Protein AF-A0A6A3GT02-F1 (afdb_monomer)

pLDDT: mean 81.07, std 15.09, range [42.12, 98.56]

Solvent-accessible surface area (backbone atoms only — not comparable to full-atom values): 16696 Å² total; per-residue (Å²): 140,60,87,65,57,66,55,49,53,52,49,50,51,56,51,49,53,53,50,51,50,38,50,51,53,53,50,51,45,69,76,58,61,71,96,59,90,49,66,70,44,56,51,40,46,73,66,42,88,44,72,70,46,36,43,49,33,69,66,50,82,66,82,76,79,76,60,60,66,58,55,50,50,52,51,51,50,50,50,53,50,52,52,51,52,49,53,52,49,53,52,49,54,50,50,53,51,53,52,49,56,52,51,52,55,48,53,54,51,52,52,52,51,50,54,51,51,53,52,51,50,49,54,52,49,54,51,47,54,53,50,50,53,51,50,54,54,51,50,54,51,50,55,52,49,52,52,50,50,53,53,50,52,52,51,49,52,54,51,50,54,49,50,52,52,48,53,56,47,53,54,50,51,52,54,49,50,54,52,51,51,51,53,50,52,52,52,51,54,50,50,52,51,50,46,71,76,53,66,50,70,59,60,54,47,56,52,47,53,51,52,52,52,51,53,52,54,52,50,52,51,53,49,52,51,50,51,50,50,53,54,41,68,74,61,76,56,54,72,61,39,46,49,53,53,71,71,13,91,49,79,93,63,51,66,63,80,78,71,76,60,56,73,69,59,39,48,54,52,51,51,50,60,71,69,51,66,84,88,54,53,72,67,58,53,41,46,53,49,37,53,48,54,47,51,67,73,78,104

Secondary structure (DSSP, 8-state):
--TTHHHHHHHHHHHHHHHHHHHHHHHHHHHS--SS--HHHHHHHHH--SHHHHHHHHHSPPPPPP-HHHHHHHHHHHHHHHHHHHHHHHHHHHHHHHHHHHHHHHHHHHHHHHHHHHHHHHHHHHHHHHHHHHHHHHHHHHHHHHHHHHHHHHHHHHHHHHHHHHHHHHHHHHHHHHHHHHHHHHHHHHHHHHHHHHTTHHHHHHHHHHHHHHHHHHHHHHHHHHHHHHHHHHHT--HHHHHHHHH-SSGGG--GGGGT--HHHHHHHHHHHHT--TTS-HHHHHHHHHHHHHHHH--

Structure (mmCIF, N/CA/C/O backbone):
data_AF-A0A6A3GT02-F1
#
_entry.id   AF-A0A6A3GT02-F1
#
loop_
_atom_site.group_PDB
_atom_site.id
_atom_site.type_symbol
_atom_site.label_atom_id
_atom_site.label_alt_id
_atom_site.label_comp_id
_atom_site.label_asym_id
_atom_site.label_entity_id
_atom_site.label_seq_id
_atom_site.pdbx_PDB_ins_code
_atom_site.Cartn_x
_atom_site.Cartn_y
_atom_site.Cartn_z
_atom_site.occupancy
_atom_site.B_iso_or_equiv
_atom_site.auth_seq_id
_atom_site.auth_comp_id
_atom_site.auth_asym_id
_atom_site.auth_atom_id
_atom_site.pdbx_PDB_model_num
ATOM 1 N N . MET A 1 1 ? -68.773 -9.584 160.798 1.00 42.12 1 MET A N 1
ATOM 2 C CA . MET A 1 1 ? -69.881 -9.532 159.829 1.00 42.12 1 MET A CA 1
ATOM 3 C C . MET A 1 1 ? -69.845 -8.197 159.116 1.00 42.12 1 MET A C 1
ATOM 5 O O . MET A 1 1 ? -70.249 -7.203 159.696 1.00 42.12 1 MET A O 1
ATOM 9 N N . ASP A 1 2 ? -69.394 -8.096 157.878 1.00 45.34 2 ASP A N 1
ATOM 10 C CA . ASP A 1 2 ? -68.081 -8.471 157.343 1.00 45.34 2 ASP A CA 1
ATOM 11 C C . ASP A 1 2 ? -67.789 -7.456 156.230 1.00 45.34 2 ASP A C 1
ATOM 13 O O . ASP A 1 2 ? -68.459 -7.444 155.205 1.00 45.34 2 ASP A O 1
ATOM 17 N N . ALA A 1 3 ? -66.791 -6.586 156.423 1.00 50.12 3 ALA A N 1
ATOM 18 C CA . ALA A 1 3 ? -66.370 -5.573 155.441 1.00 50.12 3 ALA A CA 1
ATOM 19 C C . ALA A 1 3 ? -65.748 -6.178 154.154 1.00 50.12 3 ALA A C 1
ATOM 21 O O . ALA A 1 3 ? -65.310 -5.457 153.256 1.00 50.12 3 ALA A O 1
ATOM 22 N N . ALA A 1 4 ? -65.708 -7.510 154.060 1.00 51.44 4 ALA A N 1
ATOM 23 C CA . ALA A 1 4 ? -65.289 -8.266 152.886 1.00 51.44 4 ALA A CA 1
ATOM 24 C C . ALA A 1 4 ? -66.422 -8.449 151.850 1.00 51.44 4 ALA A C 1
ATOM 26 O O . ALA A 1 4 ? -66.125 -8.589 150.663 1.00 51.44 4 ALA A O 1
ATOM 27 N N . ASP A 1 5 ? -67.698 -8.373 152.251 1.00 52.00 5 ASP A N 1
ATOM 28 C CA . ASP A 1 5 ? -68.832 -8.560 151.324 1.00 52.00 5 ASP A CA 1
ATOM 29 C C . ASP A 1 5 ? -69.091 -7.318 150.447 1.00 52.00 5 ASP A C 1
ATOM 31 O O . ASP A 1 5 ? -69.338 -7.421 149.248 1.00 52.00 5 ASP A O 1
ATOM 35 N N . GLU A 1 6 ? -68.913 -6.108 150.984 1.00 53.69 6 GLU A N 1
ATOM 36 C CA . GLU A 1 6 ? -69.169 -4.862 150.235 1.00 53.69 6 GLU A CA 1
ATOM 37 C C . GLU A 1 6 ? -68.095 -4.565 149.162 1.00 53.69 6 GLU A C 1
ATOM 39 O O . GLU A 1 6 ? -68.345 -3.913 148.142 1.00 53.69 6 GLU A O 1
ATOM 44 N N . SER A 1 7 ? -66.869 -5.058 149.374 1.00 55.12 7 SER A N 1
ATOM 45 C CA . SER A 1 7 ? -65.759 -4.928 148.420 1.00 55.12 7 SER A CA 1
ATOM 46 C C . SER A 1 7 ? -65.826 -5.976 147.307 1.00 55.12 7 SER A C 1
ATOM 48 O O . SER A 1 7 ? -65.492 -5.668 146.158 1.00 55.12 7 SER A O 1
ATOM 50 N N . THR A 1 8 ? -66.325 -7.176 147.609 1.00 58.09 8 THR A N 1
ATOM 51 C CA . THR A 1 8 ? -66.573 -8.222 146.612 1.00 58.09 8 THR A CA 1
ATOM 52 C C . THR A 1 8 ? -67.778 -7.893 145.730 1.00 58.09 8 THR A C 1
ATOM 54 O O . THR A 1 8 ? -67.668 -8.053 144.516 1.00 58.09 8 THR A O 1
ATOM 57 N N . GLU A 1 9 ? -68.860 -7.305 146.255 1.00 58.88 9 GLU A N 1
ATOM 58 C CA . GLU A 1 9 ? -69.988 -6.838 145.426 1.00 58.88 9 GLU A CA 1
ATOM 59 C C . GLU A 1 9 ? -69.594 -5.723 144.440 1.00 58.88 9 GLU A C 1
ATOM 61 O O . GLU A 1 9 ? -69.972 -5.767 143.265 1.00 58.88 9 GLU A O 1
ATOM 66 N N . ARG A 1 10 ? -68.770 -4.750 144.860 1.00 58.88 10 ARG A N 1
ATOM 67 C CA . ARG A 1 10 ? -68.257 -3.700 143.954 1.00 58.88 10 ARG A CA 1
ATOM 68 C C . ARG A 1 10 ? -67.315 -4.249 142.887 1.00 58.88 10 ARG A C 1
ATOM 70 O O . ARG A 1 10 ? -67.397 -3.827 141.733 1.00 58.88 10 ARG A O 1
ATOM 77 N N . LEU A 1 11 ? -66.442 -5.192 143.247 1.00 60.69 11 LEU A N 1
ATOM 78 C CA . LEU A 1 11 ? -65.602 -5.897 142.278 1.00 60.69 11 LEU A CA 1
ATOM 79 C C . LEU A 1 11 ? -66.472 -6.676 141.283 1.00 60.69 11 LEU A C 1
ATOM 81 O O . LEU A 1 11 ? -66.284 -6.519 140.079 1.00 60.69 11 LEU A O 1
ATOM 85 N N . CYS A 1 12 ? -67.483 -7.411 141.745 1.00 61.94 12 CYS A N 1
ATOM 86 C CA . CYS A 1 12 ? -68.425 -8.132 140.887 1.00 61.94 12 CYS A CA 1
ATOM 87 C C . CYS A 1 12 ? -69.208 -7.203 139.944 1.00 61.94 12 CYS A C 1
ATOM 89 O O . CYS A 1 12 ? -69.390 -7.546 138.778 1.00 61.94 12 CYS A O 1
ATOM 91 N N . ALA A 1 13 ? -69.608 -6.007 140.383 1.00 64.19 13 ALA A N 1
ATOM 92 C CA . ALA A 1 13 ? -70.303 -5.037 139.533 1.00 64.19 13 ALA A CA 1
ATOM 93 C C . ALA A 1 13 ? -69.390 -4.414 138.453 1.00 64.19 13 ALA A C 1
ATOM 95 O O . ALA A 1 13 ? -69.789 -4.268 137.291 1.00 64.19 13 ALA A O 1
ATOM 96 N N . VAL A 1 14 ? -68.141 -4.075 138.797 1.00 66.94 14 VAL A N 1
ATOM 97 C CA . VAL A 1 14 ? -67.161 -3.515 137.844 1.00 66.94 14 VAL A CA 1
ATOM 98 C C . VAL A 1 14 ? -66.674 -4.578 136.858 1.00 66.94 14 VAL A C 1
ATOM 100 O O . VAL A 1 14 ? -66.559 -4.308 135.662 1.00 66.94 14 VAL A O 1
ATOM 103 N N . PHE A 1 15 ? -66.423 -5.803 137.323 1.00 64.50 15 PHE A N 1
ATOM 104 C CA . PHE A 1 15 ? -66.090 -6.918 136.439 1.00 64.50 15 PHE A CA 1
ATOM 105 C C . PHE A 1 15 ? -67.287 -7.320 135.573 1.00 64.50 15 PHE A C 1
ATOM 107 O O . PHE A 1 15 ? -67.115 -7.504 134.372 1.00 64.50 15 PHE A O 1
ATOM 114 N N . GLY A 1 16 ? -68.499 -7.364 136.131 1.00 68.31 16 GLY A N 1
ATOM 115 C CA . GLY A 1 16 ? -69.727 -7.681 135.402 1.00 68.31 16 GLY A CA 1
ATOM 116 C C . GLY A 1 16 ? -70.025 -6.689 134.277 1.00 68.31 16 GLY A C 1
ATOM 117 O O . GLY A 1 16 ? -70.265 -7.100 133.142 1.00 68.31 16 GLY A O 1
ATOM 118 N N . SER A 1 17 ? -69.930 -5.384 134.542 1.00 72.50 17 SER A N 1
ATOM 119 C CA . SER A 1 17 ? -70.123 -4.340 133.520 1.00 72.50 17 SER A CA 1
ATOM 120 C C . SER A 1 17 ? -69.077 -4.410 132.401 1.00 72.50 17 SER A C 1
ATOM 122 O O . SER A 1 17 ? -69.446 -4.412 131.226 1.00 72.50 17 SER A O 1
ATOM 124 N N . ARG A 1 18 ? -67.790 -4.575 132.738 1.00 70.12 18 ARG A N 1
ATOM 125 C CA . ARG A 1 18 ? -66.701 -4.713 131.750 1.00 70.12 18 ARG A CA 1
ATOM 126 C C . ARG A 1 18 ? -66.819 -5.976 130.901 1.00 70.12 18 ARG A C 1
ATOM 128 O O . ARG A 1 18 ? -66.549 -5.943 129.704 1.00 70.12 18 ARG A O 1
ATOM 135 N N . LEU A 1 19 ? -67.232 -7.084 131.506 1.00 73.44 19 LEU A N 1
ATOM 136 C CA . LEU A 1 19 ? -67.408 -8.359 130.815 1.00 73.44 19 LEU A CA 1
ATOM 137 C C . LEU A 1 19 ? -68.631 -8.308 129.887 1.00 73.44 19 LEU A C 1
ATOM 139 O O . LEU A 1 19 ? -68.572 -8.788 128.759 1.00 73.44 19 LEU A O 1
ATOM 143 N N . THR A 1 20 ? -69.691 -7.610 130.300 1.00 74.88 20 THR A N 1
ATOM 144 C CA . THR A 1 20 ? -70.859 -7.336 129.450 1.00 74.88 20 THR A CA 1
ATOM 145 C C . THR A 1 20 ? -70.499 -6.440 128.259 1.00 74.88 20 THR A C 1
ATOM 147 O O . THR A 1 20 ? -70.978 -6.664 127.151 1.00 74.88 20 THR A O 1
ATOM 150 N N . GLU A 1 21 ? -69.630 -5.444 128.449 1.00 75.00 21 GLU A N 1
ATOM 151 C CA . GLU A 1 21 ? -69.119 -4.574 127.378 1.00 75.00 21 GLU A CA 1
ATOM 152 C C . GLU A 1 21 ? -68.255 -5.341 126.365 1.00 75.00 21 GLU A C 1
ATOM 154 O O . GLU A 1 21 ? -68.429 -5.178 125.157 1.00 75.00 21 GLU A O 1
ATOM 159 N N . ALA A 1 22 ? -67.381 -6.230 126.847 1.00 71.06 22 ALA A N 1
ATOM 160 C CA . ALA A 1 22 ? -66.560 -7.093 126.001 1.00 71.06 22 ALA A CA 1
ATOM 161 C C . ALA A 1 22 ? -67.409 -8.075 125.184 1.00 71.06 22 ALA A C 1
ATOM 163 O O . ALA A 1 22 ? -67.200 -8.205 123.978 1.00 71.06 22 ALA A O 1
ATOM 164 N N . ILE A 1 23 ? -68.412 -8.705 125.808 1.00 76.19 23 ILE A N 1
ATOM 165 C CA . ILE A 1 23 ? -69.367 -9.578 125.112 1.00 76.19 23 ILE A CA 1
ATOM 166 C C . ILE A 1 23 ? -70.148 -8.783 124.064 1.00 76.19 23 ILE A C 1
ATOM 168 O O . ILE A 1 23 ? -70.279 -9.239 122.934 1.00 76.19 23 ILE A O 1
ATOM 172 N N . ARG A 1 24 ? -70.617 -7.573 124.391 1.00 78.12 24 ARG A N 1
ATOM 173 C CA . ARG A 1 24 ? -71.329 -6.708 123.440 1.00 78.12 24 ARG A CA 1
ATOM 174 C C . ARG A 1 24 ? -70.457 -6.352 122.233 1.00 78.12 24 ARG A C 1
ATOM 176 O O . ARG A 1 24 ? -70.934 -6.430 121.107 1.00 78.12 24 ARG A O 1
ATOM 183 N N . CYS A 1 25 ? -69.184 -6.013 122.454 1.00 72.44 25 CYS A N 1
ATOM 184 C CA . CYS A 1 25 ? -68.239 -5.706 121.377 1.00 72.44 25 CYS A CA 1
ATOM 185 C C . CYS A 1 25 ? -67.947 -6.934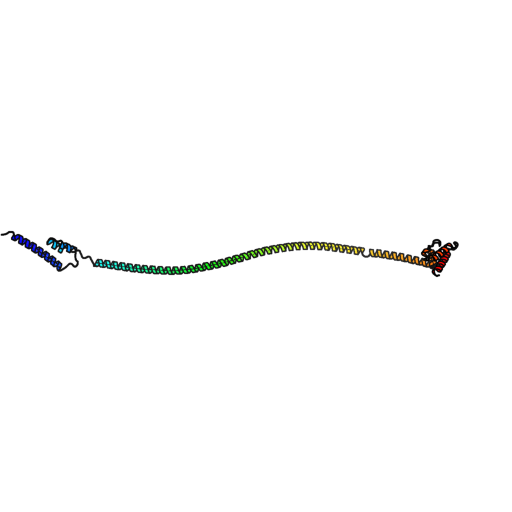 120.499 1.00 72.44 25 CYS A C 1
ATOM 187 O O . CYS A 1 25 ? -67.961 -6.823 119.276 1.00 72.44 25 CYS A O 1
ATOM 189 N N . LEU A 1 26 ? -67.738 -8.107 121.105 1.00 71.31 26 LEU A N 1
ATOM 190 C CA . LEU A 1 26 ? -67.546 -9.373 120.385 1.00 71.31 26 LEU A CA 1
ATOM 191 C C . LEU A 1 26 ? -68.775 -9.749 119.551 1.00 71.31 26 LEU A C 1
ATOM 193 O O . LEU A 1 26 ? -68.644 -10.112 118.385 1.00 71.31 26 LEU A O 1
ATOM 197 N N . VAL A 1 27 ? -69.972 -9.614 120.124 1.00 75.50 27 VAL A N 1
ATOM 198 C CA . VAL A 1 27 ? -71.237 -9.870 119.426 1.00 75.50 27 VAL A CA 1
ATOM 199 C C . VAL A 1 27 ? -71.428 -8.888 118.270 1.00 75.50 27 VAL A C 1
ATOM 201 O O . VAL A 1 27 ? -71.812 -9.315 117.188 1.00 75.50 27 VAL A O 1
ATOM 204 N N . GLN A 1 28 ? -71.091 -7.606 118.439 1.00 71.31 28 GLN A N 1
ATOM 205 C CA . GLN A 1 28 ? -71.191 -6.619 117.359 1.00 71.31 28 GLN A CA 1
ATOM 206 C C . GLN A 1 28 ? -70.266 -6.952 116.175 1.00 71.31 28 GLN A C 1
ATOM 208 O O . GLN A 1 28 ? -70.679 -6.814 115.028 1.00 71.31 28 GLN A O 1
ATOM 213 N N . VAL A 1 29 ? -69.050 -7.445 116.438 1.00 69.69 29 VAL A N 1
ATOM 214 C CA . VAL A 1 29 ? -68.125 -7.913 115.387 1.00 69.69 29 VAL A CA 1
ATOM 215 C C . VAL A 1 29 ? -68.606 -9.203 114.720 1.00 69.69 29 VAL A C 1
ATOM 217 O O . VAL A 1 29 ? -68.340 -9.412 113.542 1.00 69.69 29 VAL A O 1
ATOM 220 N N . MET A 1 30 ? -69.329 -10.063 115.440 1.00 70.62 30 MET A N 1
ATOM 221 C CA . MET A 1 30 ? -69.926 -11.265 114.849 1.00 70.62 30 MET A CA 1
ATOM 222 C C . MET A 1 30 ? -71.178 -10.970 114.010 1.00 70.62 30 MET A C 1
ATOM 224 O O . MET A 1 30 ? -71.439 -11.695 113.054 1.00 70.62 30 MET A O 1
ATOM 228 N N . ILE A 1 31 ? -71.957 -9.943 114.370 1.00 67.69 31 ILE A N 1
ATOM 229 C CA . ILE A 1 31 ? -73.160 -9.525 113.632 1.00 67.69 31 ILE A CA 1
ATOM 230 C C . ILE A 1 31 ? -72.775 -8.788 112.340 1.00 67.69 31 ILE A C 1
ATOM 232 O O . ILE A 1 31 ? -73.362 -9.074 111.300 1.00 67.69 31 ILE A O 1
ATOM 236 N N . ASP A 1 32 ? -71.760 -7.917 112.390 1.00 65.44 32 ASP A N 1
ATOM 237 C CA . ASP A 1 32 ? -71.182 -7.240 111.221 1.00 65.44 32 ASP A CA 1
ATOM 238 C C . ASP A 1 32 ? -69.690 -7.594 111.072 1.00 65.44 32 ASP A C 1
ATOM 240 O O . ASP A 1 32 ? -68.811 -6.813 111.465 1.00 65.44 32 ASP A O 1
ATOM 244 N N . PRO A 1 33 ? -69.367 -8.776 110.513 1.00 63.09 33 PRO A N 1
ATOM 245 C CA . PRO A 1 33 ? -67.982 -9.153 110.284 1.00 63.09 33 PRO A CA 1
ATOM 246 C C . PRO A 1 33 ? -67.325 -8.179 109.290 1.00 63.09 33 PRO A C 1
ATOM 248 O O . PRO A 1 33 ? -67.907 -7.877 108.240 1.00 63.09 33 PRO A O 1
ATOM 251 N N . PRO A 1 34 ? -66.109 -7.673 109.577 1.00 58.56 34 PRO A N 1
ATOM 252 C CA . PRO A 1 34 ? -65.393 -6.827 108.632 1.00 58.56 34 PRO A CA 1
ATOM 253 C C . PRO A 1 34 ? -65.183 -7.587 107.314 1.00 58.56 34 PRO A C 1
ATOM 255 O O . PRO A 1 34 ? -64.782 -8.749 107.303 1.00 58.56 34 PRO A O 1
ATOM 258 N N . ARG A 1 35 ? -65.468 -6.926 106.183 1.00 59.28 35 ARG A N 1
ATOM 259 C CA . ARG A 1 35 ? -65.472 -7.544 104.840 1.00 59.28 35 ARG A CA 1
ATOM 260 C C . ARG A 1 35 ? -64.100 -8.051 104.375 1.00 59.28 35 ARG A C 1
ATOM 262 O O . ARG A 1 35 ? -64.042 -8.820 103.420 1.00 59.28 35 ARG A O 1
ATOM 269 N N . CYS A 1 36 ? -63.025 -7.653 105.053 1.00 58.44 36 CYS A N 1
ATOM 270 C CA . CYS A 1 36 ? -61.664 -8.123 104.822 1.00 58.44 36 CYS A CA 1
ATOM 271 C C . CYS A 1 36 ? -61.059 -8.615 106.143 1.00 58.44 36 CYS A C 1
ATOM 273 O O . CYS A 1 36 ? -61.211 -7.959 107.174 1.00 58.44 36 CYS A O 1
ATOM 275 N N . GLN A 1 37 ? -60.358 -9.753 106.099 1.00 59.41 37 GLN A N 1
ATOM 276 C CA . GLN A 1 37 ? -59.551 -10.249 107.216 1.00 59.41 37 GLN A CA 1
ATOM 277 C C . GLN A 1 37 ? -58.408 -9.270 107.492 1.00 59.41 37 GLN A C 1
ATOM 279 O O . GLN A 1 37 ? -57.392 -9.268 106.795 1.00 59.41 37 GLN A O 1
ATOM 284 N N . ASP A 1 38 ? -58.578 -8.435 108.511 1.00 65.06 38 ASP A N 1
ATOM 285 C CA . ASP A 1 38 ? -57.504 -7.599 109.024 1.00 65.06 38 ASP A CA 1
ATOM 286 C C . ASP A 1 38 ? -56.616 -8.449 109.943 1.00 65.06 38 ASP A C 1
ATOM 288 O O . ASP A 1 38 ? -56.840 -8.564 111.151 1.00 65.06 38 ASP A O 1
ATOM 292 N N . GLN A 1 39 ? -55.580 -9.048 109.349 1.00 67.06 39 GLN A N 1
ATOM 293 C CA . GLN A 1 39 ? -54.602 -9.875 110.061 1.00 67.06 39 GLN A CA 1
ATOM 294 C C . GLN A 1 39 ? -53.927 -9.126 111.224 1.00 67.06 39 GLN A C 1
ATOM 296 O O . GLN A 1 39 ? -53.457 -9.760 112.170 1.00 67.06 39 GLN A O 1
ATOM 301 N N . ALA A 1 40 ? -53.864 -7.790 111.180 1.00 67.25 40 ALA A N 1
ATOM 302 C CA . ALA A 1 40 ? -53.304 -6.982 112.256 1.00 67.25 40 ALA A CA 1
ATOM 303 C C . ALA A 1 40 ? -54.292 -6.810 113.419 1.00 67.25 40 ALA A C 1
ATOM 305 O O . ALA A 1 40 ? -53.866 -6.717 114.572 1.00 67.25 40 ALA A O 1
ATOM 306 N N . ARG A 1 41 ? -55.603 -6.777 113.154 1.00 68.62 41 ARG A N 1
ATOM 307 C CA . ARG A 1 41 ? -56.649 -6.797 114.191 1.00 68.62 41 ARG A CA 1
ATOM 308 C C . ARG A 1 41 ? -56.770 -8.178 114.839 1.00 68.62 41 ARG A C 1
ATOM 310 O O . ARG A 1 41 ? -56.798 -8.260 116.065 1.00 68.62 41 ARG A O 1
ATOM 317 N N . ASP A 1 42 ? -56.721 -9.249 114.047 1.00 71.62 42 ASP A N 1
ATOM 318 C CA . ASP A 1 42 ? -56.776 -10.631 114.548 1.00 71.62 42 ASP A CA 1
ATOM 319 C C . ASP A 1 42 ? -55.586 -10.962 115.467 1.00 71.62 42 ASP A C 1
ATOM 321 O O . ASP A 1 42 ? -55.762 -11.568 116.526 1.00 71.62 42 ASP A O 1
ATOM 325 N N . ARG A 1 43 ? -54.374 -10.489 115.129 1.00 73.56 43 ARG A N 1
ATOM 326 C CA . ARG A 1 43 ? -53.194 -10.601 116.010 1.00 73.56 43 ARG A CA 1
ATOM 327 C C . ARG A 1 43 ? -53.362 -9.831 117.323 1.00 73.56 43 ARG A C 1
ATOM 329 O O . ARG A 1 43 ? -53.071 -10.376 118.382 1.00 73.56 43 ARG A O 1
ATOM 336 N N . ARG A 1 44 ? -53.888 -8.600 117.280 1.00 72.69 44 ARG A N 1
ATOM 337 C CA . ARG A 1 44 ? -54.121 -7.769 118.480 1.00 72.69 44 ARG A CA 1
ATOM 338 C C . ARG A 1 44 ? -55.155 -8.380 119.434 1.00 72.69 44 ARG A C 1
ATOM 340 O O . ARG A 1 44 ? -54.994 -8.271 120.645 1.00 72.69 44 ARG A O 1
ATOM 347 N N . ILE A 1 45 ? -56.187 -9.044 118.907 1.00 73.06 45 ILE A N 1
ATOM 348 C CA . ILE A 1 45 ? -57.181 -9.777 119.711 1.00 73.06 45 ILE A CA 1
ATOM 349 C C . ILE A 1 45 ? -56.550 -11.017 120.361 1.00 73.06 45 ILE A C 1
ATOM 351 O O . ILE A 1 45 ? -56.798 -11.278 121.537 1.00 73.06 45 ILE A O 1
ATOM 355 N N . ALA A 1 46 ? -55.713 -11.757 119.625 1.00 73.62 46 ALA A N 1
ATOM 356 C CA . ALA A 1 46 ? -55.029 -12.944 120.144 1.00 73.62 46 ALA A CA 1
ATOM 357 C C . ALA A 1 46 ? -54.007 -12.626 121.255 1.00 73.62 46 ALA A C 1
ATOM 359 O O . ALA A 1 46 ? -53.737 -13.473 122.105 1.00 73.62 46 ALA A O 1
ATOM 360 N N . GLU A 1 47 ? -53.440 -11.419 121.259 1.00 78.44 47 GLU A N 1
ATOM 361 C CA . GLU A 1 47 ? -52.395 -10.997 122.202 1.00 78.44 47 GLU A CA 1
ATOM 362 C C . GLU A 1 47 ? -52.923 -10.276 123.459 1.00 78.44 47 GLU A C 1
ATOM 364 O O . GLU A 1 47 ? -52.150 -10.052 124.394 1.00 78.44 47 GLU A O 1
ATOM 369 N N . ALA A 1 48 ? -54.218 -9.938 123.523 1.00 76.81 48 ALA A N 1
ATOM 370 C CA . ALA A 1 48 ? -54.816 -9.208 124.644 1.00 76.81 48 ALA A CA 1
ATOM 371 C C . ALA A 1 48 ? -54.815 -10.034 125.946 1.00 76.81 48 ALA A C 1
ATOM 373 O O . ALA A 1 48 ? -55.338 -11.149 125.995 1.00 76.81 48 ALA A O 1
ATOM 374 N N . ARG A 1 49 ? -54.263 -9.476 127.034 1.00 75.00 49 ARG A N 1
ATOM 375 C CA . ARG A 1 49 ? -54.126 -10.165 128.336 1.00 75.00 49 ARG A CA 1
ATOM 376 C C . ARG A 1 49 ? -55.080 -9.642 129.404 1.00 75.00 49 ARG A C 1
ATOM 378 O O . ARG A 1 49 ? -55.154 -10.212 130.493 1.00 75.00 49 ARG A O 1
ATOM 385 N N . SER A 1 50 ? -55.829 -8.584 129.104 1.00 71.75 50 SER A N 1
ATOM 386 C CA . SER A 1 50 ? -56.841 -8.016 129.992 1.00 71.75 50 SER A CA 1
ATOM 387 C C . SER A 1 50 ? -58.133 -7.662 129.241 1.00 71.75 50 SER A C 1
ATOM 389 O O . SER A 1 50 ? -58.126 -7.375 128.047 1.00 71.75 50 SER A O 1
ATOM 391 N N . ILE A 1 51 ? -59.272 -7.673 129.945 1.00 71.31 51 ILE A N 1
ATOM 392 C CA . ILE A 1 51 ? -60.584 -7.291 129.384 1.00 71.31 51 ILE A CA 1
ATOM 393 C C . ILE A 1 51 ? -60.560 -5.899 128.709 1.00 71.31 51 ILE A C 1
ATOM 395 O O . ILE A 1 51 ? -61.092 -5.783 127.607 1.00 71.31 51 ILE A O 1
ATOM 399 N N . PRO A 1 52 ? -59.947 -4.843 129.288 1.00 72.06 52 PRO A N 1
ATOM 400 C CA . PRO A 1 52 ? -59.865 -3.550 128.605 1.00 72.06 52 PRO A CA 1
ATOM 401 C C . PRO A 1 52 ? -58.970 -3.567 127.353 1.00 72.06 52 PRO A C 1
ATOM 403 O O . PRO A 1 52 ? -59.300 -2.891 126.383 1.00 72.06 52 PRO A O 1
ATOM 406 N N . GLU A 1 53 ? -57.893 -4.361 127.324 1.00 73.88 53 GLU A N 1
ATOM 407 C CA . GLU A 1 53 ? -57.076 -4.552 126.112 1.00 73.88 53 GLU A CA 1
ATOM 408 C C . GLU A 1 53 ? -57.850 -5.272 125.010 1.00 73.88 53 GLU A C 1
ATOM 410 O O . GLU A 1 53 ? -57.758 -4.885 123.848 1.00 73.88 53 GLU A O 1
ATOM 415 N N . LEU A 1 54 ? -58.655 -6.275 125.372 1.00 74.44 54 LEU A N 1
ATOM 416 C CA . LEU A 1 54 ? -59.509 -6.991 124.429 1.00 74.44 54 LEU A CA 1
ATOM 417 C C . LEU A 1 54 ? -60.534 -6.039 123.799 1.00 74.44 54 LEU A C 1
ATOM 419 O O . LEU A 1 54 ? -60.706 -6.029 122.584 1.00 74.44 54 LEU A O 1
ATOM 423 N N . VAL A 1 55 ? -61.174 -5.191 124.610 1.00 72.06 55 VAL A N 1
ATOM 424 C CA . VAL A 1 55 ? -62.123 -4.178 124.121 1.00 72.06 55 VAL A CA 1
ATOM 425 C C . VAL A 1 55 ? -61.425 -3.163 123.207 1.00 72.06 55 VAL A C 1
ATOM 427 O O . VAL A 1 55 ? -61.951 -2.855 122.141 1.00 72.06 55 VAL A O 1
ATOM 430 N N . ALA A 1 56 ? -60.223 -2.696 123.555 1.00 72.56 56 ALA A N 1
ATOM 431 C CA . ALA A 1 56 ? -59.458 -1.763 122.724 1.00 72.56 56 ALA A CA 1
ATOM 432 C C . ALA A 1 56 ? -58.982 -2.390 121.399 1.00 72.56 56 ALA A C 1
ATOM 434 O O . ALA A 1 56 ? -59.067 -1.753 120.351 1.00 72.56 56 ALA A O 1
ATOM 435 N N . ALA A 1 57 ? -58.530 -3.647 121.419 1.00 71.56 57 ALA A N 1
ATOM 436 C CA . ALA A 1 57 ? -58.129 -4.390 120.224 1.00 71.56 57 ALA A CA 1
ATOM 437 C C . ALA A 1 57 ? -59.313 -4.633 119.277 1.00 71.56 57 ALA A C 1
ATOM 439 O O . ALA A 1 57 ? -59.171 -4.554 118.057 1.00 71.56 57 ALA A O 1
ATOM 440 N N . VAL A 1 58 ? -60.498 -4.872 119.843 1.00 69.75 58 VAL A N 1
ATOM 441 C CA . VAL A 1 58 ? -61.742 -5.020 119.087 1.00 69.75 58 VAL A CA 1
ATOM 442 C C . VAL A 1 58 ? -62.237 -3.675 118.542 1.00 69.75 58 VAL A C 1
ATOM 444 O O . VAL A 1 58 ? -62.814 -3.661 117.461 1.00 69.75 58 VAL A O 1
ATOM 447 N N . GLN A 1 59 ? -62.007 -2.551 119.221 1.00 65.06 59 GLN A N 1
ATOM 448 C CA . GLN A 1 59 ? -62.464 -1.222 118.782 1.00 65.06 59 GLN A CA 1
ATOM 449 C C . GLN A 1 59 ? -61.470 -0.464 117.891 1.00 65.06 59 GLN A C 1
ATOM 451 O O . GLN A 1 59 ? -61.828 0.573 117.332 1.00 65.06 59 GLN A O 1
ATOM 456 N N . ALA A 1 60 ? -60.237 -0.952 117.741 1.00 63.41 60 ALA A N 1
ATOM 457 C CA . ALA A 1 60 ? -59.258 -0.318 116.872 1.00 63.41 60 ALA A CA 1
ATOM 458 C C . ALA A 1 60 ? -59.750 -0.318 115.407 1.00 63.41 60 ALA A C 1
ATOM 460 O O . ALA A 1 60 ? -60.151 -1.378 114.911 1.00 63.41 60 ALA A O 1
ATOM 461 N N . PRO A 1 61 ? -59.705 0.832 114.701 1.00 58.44 61 PRO A N 1
ATOM 462 C CA . PRO A 1 61 ? -59.986 0.869 113.272 1.00 58.44 61 PRO A CA 1
ATOM 463 C C . PRO A 1 61 ? -59.020 -0.074 112.549 1.00 58.44 61 PRO A C 1
ATOM 465 O O . PRO A 1 61 ? -57.821 -0.090 112.854 1.00 58.44 61 PRO A O 1
ATOM 468 N N . GLY A 1 62 ? -59.553 -0.888 111.639 1.00 59.53 62 GLY A N 1
ATOM 469 C CA . GLY A 1 62 ? -58.715 -1.687 110.753 1.00 59.53 62 GLY A CA 1
ATOM 470 C C . GLY A 1 62 ? -58.006 -0.808 109.729 1.00 59.53 62 GLY A C 1
ATOM 471 O O . GLY A 1 62 ? -58.430 0.326 109.504 1.00 59.53 62 GLY A O 1
ATOM 472 N N . GLU A 1 63 ? -56.919 -1.303 109.135 1.00 57.97 63 GLU A N 1
ATOM 473 C CA . GLU A 1 63 ? -56.283 -0.605 108.007 1.00 57.97 63 GLU A CA 1
ATOM 474 C C . GLU A 1 63 ? -57.325 -0.347 106.905 1.00 57.97 63 GLU A C 1
ATOM 476 O O . GLU A 1 63 ? -58.110 -1.240 106.568 1.00 57.97 63 GLU A O 1
ATOM 481 N N . ASP A 1 64 ? -57.356 0.883 106.376 1.00 55.81 64 ASP A N 1
ATOM 482 C CA . ASP A 1 64 ? -58.297 1.276 105.324 1.00 55.81 64 ASP A CA 1
ATOM 483 C C . ASP A 1 64 ? -58.204 0.306 104.133 1.00 55.81 64 ASP A C 1
ATOM 485 O O . ASP A 1 64 ? -57.100 -0.106 103.746 1.00 55.81 64 ASP A O 1
ATOM 489 N N . PRO A 1 65 ? -59.341 -0.079 103.524 1.00 56.75 65 PRO A N 1
ATOM 490 C CA . PRO A 1 65 ? -59.325 -0.951 102.364 1.00 56.75 65 PRO A CA 1
ATOM 491 C C . PRO A 1 65 ? -58.534 -0.257 101.255 1.00 56.75 65 PRO A C 1
ATOM 493 O O . PRO A 1 65 ? -58.902 0.831 100.818 1.00 56.75 65 PRO A O 1
ATOM 496 N N . ARG A 1 66 ? -57.441 -0.887 100.800 1.00 62.53 66 ARG A N 1
ATOM 497 C CA . ARG A 1 66 ? -56.715 -0.444 99.599 1.00 62.53 66 ARG A CA 1
ATOM 498 C C . ARG A 1 66 ? -57.733 -0.171 98.497 1.00 62.53 66 ARG A C 1
ATOM 500 O O . ARG A 1 66 ? -58.616 -1.003 98.274 1.00 62.53 66 ARG A O 1
ATOM 507 N N . ASP A 1 67 ? -57.622 0.982 97.843 1.00 70.81 67 ASP A N 1
ATOM 508 C CA . ASP A 1 67 ? -58.583 1.404 96.830 1.00 70.81 67 ASP A CA 1
ATOM 509 C C . ASP A 1 67 ? -58.427 0.545 95.566 1.00 70.81 67 ASP A C 1
ATOM 511 O O . ASP A 1 67 ? -57.696 0.856 94.625 1.00 70.81 67 ASP A O 1
ATOM 515 N N . LEU A 1 68 ? -59.105 -0.601 95.574 1.00 74.75 68 LEU A N 1
ATOM 516 C CA . LEU A 1 68 ? -59.113 -1.570 94.483 1.00 74.75 68 LEU A CA 1
ATOM 517 C C . LEU A 1 68 ? -59.573 -0.938 93.163 1.00 74.75 68 LEU A C 1
ATOM 519 O O . LEU A 1 68 ? -59.205 -1.436 92.099 1.00 74.75 68 LEU A O 1
ATOM 523 N N . ALA A 1 69 ? -60.362 0.142 93.207 1.00 77.69 69 ALA A N 1
ATOM 524 C CA . ALA A 1 69 ? -60.788 0.855 92.010 1.00 77.69 69 ALA A CA 1
ATOM 525 C C . ALA A 1 69 ? -59.624 1.627 91.372 1.00 77.69 69 ALA A C 1
ATOM 527 O O . ALA A 1 69 ? -59.494 1.626 90.145 1.00 77.69 69 ALA A O 1
ATOM 528 N N . GLU A 1 70 ? -58.745 2.222 92.183 1.00 82.62 70 GLU A N 1
ATOM 529 C CA . GLU A 1 70 ? -57.549 2.911 91.700 1.00 82.62 70 GLU A CA 1
ATOM 530 C C . GLU A 1 70 ? -56.536 1.920 91.102 1.00 82.62 70 GLU A C 1
ATOM 532 O O . GLU A 1 70 ? -56.054 2.129 89.987 1.00 82.62 70 GLU A O 1
ATOM 537 N N . GLU A 1 71 ? -56.274 0.789 91.767 1.00 83.44 71 GLU A N 1
ATOM 538 C CA . GLU A 1 71 ? -55.383 -0.257 91.237 1.00 83.44 71 GLU A CA 1
ATOM 539 C C . GLU A 1 71 ? -55.933 -0.895 89.950 1.00 83.44 71 GLU A C 1
ATOM 541 O O . GLU A 1 71 ? -55.184 -1.092 88.987 1.00 83.44 71 GLU A O 1
ATOM 546 N N . LEU A 1 72 ? -57.243 -1.173 89.886 1.00 86.25 72 LEU A N 1
ATOM 547 C CA . LEU A 1 72 ? -57.892 -1.652 88.661 1.00 86.25 72 LEU A CA 1
ATOM 548 C C . LEU A 1 72 ? -57.791 -0.622 87.534 1.00 86.25 72 LEU A C 1
ATOM 550 O O . LEU A 1 72 ? -57.483 -1.000 86.403 1.00 86.25 72 LEU A O 1
ATOM 554 N N . GLY A 1 73 ? -57.986 0.664 87.832 1.00 88.44 73 GLY A N 1
ATOM 555 C CA . GLY A 1 73 ? -57.814 1.751 86.869 1.00 88.44 73 GLY A CA 1
ATOM 556 C C . GLY A 1 73 ? -56.378 1.845 86.344 1.00 88.44 73 GLY A C 1
ATOM 557 O O . GLY A 1 73 ? -56.160 1.941 85.135 1.00 88.44 73 GLY A O 1
ATOM 558 N N . GLN A 1 74 ? -55.379 1.731 87.224 1.00 90.44 74 GLN A N 1
ATOM 559 C CA . GLN A 1 74 ? -53.962 1.730 86.847 1.00 90.44 74 GLN A CA 1
ATOM 560 C C . GLN A 1 74 ? -53.581 0.498 86.014 1.00 90.44 74 GLN A C 1
ATOM 562 O O . GLN A 1 74 ? -52.851 0.620 85.028 1.00 90.44 74 GLN A O 1
ATOM 567 N N . LEU A 1 75 ? -54.079 -0.691 86.367 1.00 91.81 75 LEU A N 1
ATOM 568 C CA . LEU A 1 75 ? -53.853 -1.917 85.598 1.00 91.81 75 LEU A CA 1
ATOM 569 C C . LEU A 1 75 ? -54.531 -1.861 84.226 1.00 91.81 75 LEU A C 1
ATOM 571 O O . LEU A 1 75 ? -53.918 -2.259 83.236 1.00 91.81 75 LEU A O 1
ATOM 575 N N . GLN A 1 76 ? -55.746 -1.316 84.137 1.00 92.56 76 GLN A N 1
ATOM 576 C CA . GLN A 1 76 ? -56.424 -1.077 82.861 1.00 92.56 76 GLN A CA 1
ATOM 577 C C . GLN A 1 76 ? -55.660 -0.072 81.994 1.00 92.56 76 GLN A C 1
ATOM 579 O O . GLN A 1 76 ? -55.479 -0.315 80.802 1.00 92.56 76 GLN A O 1
ATOM 584 N N . ALA A 1 77 ? -55.143 1.012 82.581 1.00 93.81 77 ALA A N 1
ATOM 585 C CA . ALA A 1 77 ? -54.319 1.985 81.869 1.00 93.81 77 ALA A CA 1
ATOM 586 C C . ALA A 1 77 ? -53.003 1.370 81.362 1.00 93.81 77 ALA A C 1
ATOM 588 O O . ALA A 1 77 ? -52.621 1.598 80.215 1.00 93.81 77 ALA A O 1
ATOM 589 N N . ARG A 1 78 ? -52.333 0.538 82.174 1.00 94.75 78 ARG A N 1
ATOM 590 C CA . ARG A 1 78 ? -51.127 -0.203 81.761 1.00 94.75 78 ARG A CA 1
ATOM 591 C C . ARG A 1 78 ? -51.426 -1.203 80.652 1.00 94.75 78 ARG A C 1
ATOM 593 O O . ARG A 1 78 ? -50.679 -1.263 79.683 1.00 94.75 78 ARG A O 1
ATOM 600 N N . LEU A 1 79 ? -52.530 -1.943 80.754 1.00 95.12 79 LEU A N 1
ATOM 601 C CA . LEU A 1 79 ? -52.959 -2.873 79.712 1.00 95.12 79 LEU A CA 1
ATOM 602 C C . LEU A 1 79 ? -53.250 -2.137 78.398 1.00 95.12 79 LEU A C 1
ATOM 604 O O . LEU A 1 79 ? -52.809 -2.584 77.343 1.00 95.12 79 LEU A O 1
ATOM 608 N N . ALA A 1 80 ? -53.942 -0.996 78.455 1.00 94.88 80 ALA A N 1
ATOM 609 C CA . ALA A 1 80 ? -54.213 -0.165 77.286 1.00 94.88 80 ALA A CA 1
ATOM 610 C C . ALA A 1 80 ? -52.922 0.406 76.671 1.00 94.88 80 ALA A C 1
ATOM 612 O O . ALA A 1 80 ? -52.769 0.399 75.449 1.00 94.88 80 ALA A O 1
ATOM 613 N N . ALA A 1 81 ? -51.971 0.849 77.500 1.00 94.75 81 ALA A N 1
ATOM 614 C CA . ALA A 1 81 ? -50.670 1.339 77.049 1.00 94.75 81 ALA A CA 1
ATOM 615 C C . ALA A 1 81 ? -49.834 0.234 76.382 1.00 94.75 81 ALA A C 1
ATOM 617 O O . ALA A 1 81 ? -49.294 0.453 75.300 1.00 94.75 81 ALA A O 1
ATOM 618 N N . GLU A 1 82 ? -49.785 -0.965 76.968 1.00 94.75 82 GLU A N 1
ATOM 619 C CA . GLU A 1 82 ? -49.103 -2.130 76.388 1.00 94.75 82 GLU A CA 1
ATOM 620 C C . GLU A 1 82 ? -49.756 -2.588 75.079 1.00 94.75 82 GLU A C 1
ATOM 622 O O . GLU A 1 82 ? -49.073 -2.876 74.097 1.00 94.75 82 GLU A O 1
ATOM 627 N N . GLN A 1 83 ? -51.090 -2.595 75.007 1.00 94.94 83 GLN A N 1
ATOM 628 C CA . GLN A 1 83 ? -51.806 -2.887 73.763 1.00 94.94 83 GLN A CA 1
ATOM 629 C C . GLN A 1 83 ? -51.495 -1.850 72.676 1.00 94.94 83 GLN A C 1
ATOM 631 O O . GLN A 1 83 ? -51.222 -2.223 71.533 1.00 94.94 83 GLN A O 1
ATOM 636 N N . ALA A 1 84 ? -51.478 -0.559 73.017 1.00 95.19 84 ALA A N 1
ATOM 637 C CA . ALA A 1 84 ? -51.106 0.503 72.087 1.00 95.19 84 ALA A CA 1
ATOM 638 C C . ALA A 1 84 ? -49.642 0.378 71.627 1.00 95.19 84 ALA A C 1
ATOM 640 O O . ALA A 1 84 ? -49.365 0.499 70.431 1.00 95.19 84 ALA A O 1
ATOM 641 N N . ALA A 1 85 ? -48.718 0.077 72.546 1.00 95.56 85 ALA A N 1
ATOM 642 C CA . ALA A 1 85 ? -47.307 -0.148 72.246 1.00 95.56 85 ALA A CA 1
ATOM 643 C C . ALA A 1 85 ? -47.110 -1.362 71.328 1.00 95.56 85 ALA A C 1
ATOM 645 O O . ALA A 1 85 ? -46.379 -1.278 70.340 1.00 95.56 85 ALA A O 1
ATOM 646 N N . ARG A 1 86 ? -47.826 -2.463 71.583 1.00 95.50 86 ARG A N 1
ATOM 647 C CA . ARG A 1 86 ? -47.813 -3.654 70.729 1.00 95.50 86 ARG A CA 1
ATOM 648 C C . ARG A 1 86 ? -48.324 -3.353 69.323 1.00 95.50 86 ARG A C 1
ATOM 650 O O . ARG A 1 86 ? -47.655 -3.702 68.355 1.00 95.50 86 ARG A O 1
ATOM 657 N N . ILE A 1 87 ? -49.456 -2.658 69.190 1.00 95.50 87 ILE A N 1
ATOM 658 C CA . ILE A 1 87 ? -49.999 -2.259 67.880 1.00 95.50 87 ILE A CA 1
ATOM 659 C C . ILE A 1 87 ? -49.011 -1.343 67.141 1.00 95.50 87 ILE A C 1
ATOM 661 O O . ILE A 1 87 ? -48.809 -1.490 65.933 1.00 95.50 87 ILE A O 1
ATOM 665 N N . ALA A 1 88 ? -48.369 -0.406 67.843 1.00 95.88 88 ALA A N 1
ATOM 666 C CA . ALA A 1 88 ? -47.353 0.467 67.260 1.00 95.88 88 ALA A CA 1
ATOM 667 C C . ALA A 1 88 ? -46.115 -0.321 66.788 1.00 95.88 88 ALA A C 1
ATOM 669 O O . ALA A 1 88 ? -45.626 -0.088 65.680 1.00 95.88 88 ALA A O 1
ATOM 670 N N . ALA A 1 89 ? -45.647 -1.289 67.580 1.00 95.75 89 ALA A N 1
ATOM 671 C CA . ALA A 1 89 ? -44.532 -2.163 67.228 1.00 95.75 89 ALA A CA 1
ATOM 672 C C . ALA A 1 89 ? -44.860 -3.062 66.024 1.00 95.75 89 ALA A C 1
ATOM 674 O O . ALA A 1 89 ? -44.057 -3.156 65.096 1.00 95.75 89 ALA A O 1
ATOM 675 N N . GLU A 1 90 ? -46.054 -3.660 65.982 1.00 96.00 90 GLU A N 1
ATOM 676 C CA . GLU A 1 90 ? -46.525 -4.478 64.856 1.00 96.00 90 GLU A CA 1
ATOM 677 C C . GLU A 1 90 ? -46.619 -3.652 63.562 1.00 96.00 90 GLU A C 1
ATOM 679 O O . GLU A 1 90 ? -46.146 -4.087 62.509 1.00 96.00 90 GLU A O 1
ATOM 684 N N . ARG A 1 91 ? -47.146 -2.421 63.636 1.00 95.94 91 ARG A N 1
ATOM 685 C CA . ARG A 1 91 ? -47.176 -1.486 62.496 1.00 95.94 91 ARG A CA 1
ATOM 686 C C . ARG A 1 91 ? -45.772 -1.099 62.031 1.00 95.94 91 ARG A C 1
ATOM 688 O O . ARG A 1 91 ? -45.513 -1.082 60.829 1.00 95.94 91 ARG A O 1
ATOM 695 N N . SER A 1 92 ? -44.858 -0.822 62.960 1.00 95.94 92 SER A N 1
ATOM 696 C CA . SER A 1 92 ? -43.457 -0.524 62.641 1.00 95.94 92 SER A CA 1
ATOM 697 C C . SER A 1 92 ? -42.774 -1.708 61.947 1.00 95.94 92 SER A C 1
ATOM 699 O O . SER A 1 92 ? -42.188 -1.540 60.879 1.00 95.94 92 SER A O 1
ATOM 701 N N . ALA A 1 93 ? -42.929 -2.924 62.479 1.00 96.12 93 ALA A N 1
ATOM 702 C CA . ALA A 1 93 ? -42.385 -4.149 61.891 1.00 96.12 93 ALA A CA 1
ATOM 703 C C . ALA A 1 93 ? -42.964 -4.446 60.496 1.00 96.12 93 ALA A C 1
ATOM 705 O O . ALA A 1 93 ? -42.257 -4.909 59.598 1.00 96.12 93 ALA A O 1
ATOM 706 N N . PHE A 1 94 ? -44.250 -4.158 60.285 1.00 96.31 94 PHE A N 1
ATOM 707 C CA . PHE A 1 94 ? -44.864 -4.265 58.966 1.00 96.31 94 PHE A CA 1
ATOM 708 C C . PHE A 1 94 ? -44.244 -3.274 57.972 1.00 96.31 94 PHE A C 1
ATOM 710 O O . PHE A 1 94 ? -43.863 -3.668 56.866 1.00 96.31 94 PHE A O 1
ATOM 717 N N . ASN A 1 95 ? -44.085 -2.011 58.375 1.00 96.19 95 ASN A N 1
ATOM 718 C CA . ASN A 1 95 ? -43.496 -0.969 57.536 1.00 96.19 95 ASN A CA 1
ATOM 719 C C . ASN A 1 95 ? -42.030 -1.271 57.189 1.00 96.19 95 ASN A C 1
ATOM 721 O O . ASN A 1 95 ? -41.644 -1.168 56.024 1.00 96.19 95 ASN A O 1
ATOM 725 N N . THR A 1 96 ? -41.220 -1.717 58.154 1.00 96.69 96 THR A N 1
ATOM 726 C CA . THR A 1 96 ? -39.821 -2.101 57.896 1.00 96.69 96 THR A CA 1
ATOM 727 C C . THR A 1 96 ? -39.728 -3.292 56.945 1.00 96.69 96 THR A C 1
ATOM 729 O O . THR A 1 96 ? -38.923 -3.272 56.014 1.00 96.69 96 THR A O 1
ATOM 732 N N . LYS A 1 97 ? -40.599 -4.298 57.094 1.00 97.12 97 LYS A N 1
ATOM 733 C CA . LYS A 1 97 ? -40.679 -5.436 56.166 1.00 97.12 97 LYS A CA 1
ATOM 734 C C . LYS A 1 97 ? -41.093 -5.011 54.754 1.00 97.12 97 LYS A C 1
ATOM 736 O O . LYS A 1 97 ? -40.574 -5.555 53.778 1.00 97.12 97 LYS A O 1
ATOM 741 N N . ALA A 1 98 ? -42.020 -4.063 54.623 1.00 96.56 98 ALA A N 1
ATOM 742 C CA . ALA A 1 98 ? -42.427 -3.526 53.326 1.00 96.56 98 ALA A CA 1
ATOM 743 C C . ALA A 1 98 ? -41.272 -2.782 52.632 1.00 96.56 98 ALA A C 1
ATOM 745 O O . ALA A 1 98 ? -41.021 -3.007 51.445 1.00 96.56 98 ALA A O 1
ATOM 746 N N . GLU A 1 99 ? -40.527 -1.970 53.385 1.00 97.75 99 GLU A N 1
ATOM 747 C CA . GLU A 1 99 ? -39.336 -1.266 52.900 1.00 97.75 99 GLU A CA 1
ATOM 748 C C . GLU A 1 99 ? -38.212 -2.224 52.491 1.00 97.75 99 GLU A C 1
ATOM 750 O O . GLU A 1 99 ? -37.622 -2.050 51.424 1.00 97.75 99 GLU A O 1
ATOM 755 N N . LEU A 1 100 ? -37.951 -3.275 53.275 1.00 97.44 100 LEU A N 1
ATOM 756 C CA . LEU A 1 100 ? -36.979 -4.313 52.913 1.00 97.44 100 LEU A CA 1
ATOM 757 C C . LEU A 1 100 ? -37.360 -4.996 51.598 1.00 97.44 100 LEU A C 1
ATOM 759 O O . LEU A 1 100 ? -36.555 -5.031 50.675 1.00 97.44 100 LEU A O 1
ATOM 763 N N . LYS A 1 101 ? -38.623 -5.410 51.439 1.00 97.50 101 LYS A N 1
ATOM 764 C CA . LYS A 1 101 ? -39.100 -6.002 50.177 1.00 97.50 101 LYS A CA 1
ATOM 765 C C . LYS A 1 101 ? -38.950 -5.061 48.979 1.00 97.50 101 LYS A C 1
ATOM 767 O O . LYS A 1 101 ? -38.755 -5.525 47.857 1.00 97.50 101 LYS A O 1
ATOM 772 N N . LYS A 1 102 ? -39.113 -3.750 49.177 1.00 97.81 102 LYS A N 1
ATOM 773 C CA . LYS A 1 102 ? -38.910 -2.751 48.118 1.00 97.81 102 LYS A CA 1
ATOM 774 C C . LYS A 1 102 ? -37.433 -2.661 47.735 1.00 97.81 102 LYS A C 1
ATOM 776 O O . LYS A 1 102 ? -37.133 -2.671 46.543 1.00 97.81 102 LYS A O 1
ATOM 781 N N . LYS A 1 103 ? -36.535 -2.627 48.725 1.00 97.81 103 LYS A N 1
ATOM 782 C CA . LYS A 1 103 ? -35.082 -2.645 48.509 1.00 97.81 103 LYS A CA 1
ATOM 783 C C . LYS A 1 103 ? -34.619 -3.933 47.825 1.00 97.81 103 LYS A C 1
ATOM 785 O O . LYS A 1 103 ? -33.868 -3.840 46.865 1.00 97.81 103 LYS A O 1
ATOM 790 N N . ASP A 1 104 ? -35.136 -5.095 48.222 1.00 98.06 104 ASP A N 1
ATOM 791 C CA . ASP A 1 104 ? -34.805 -6.381 47.592 1.00 98.06 104 ASP A CA 1
ATOM 792 C C . ASP A 1 104 ? -35.179 -6.402 46.107 1.00 98.06 104 ASP A C 1
ATOM 794 O O . ASP A 1 104 ? -34.369 -6.779 45.263 1.00 98.06 104 ASP A O 1
ATOM 798 N N . ARG A 1 105 ? -36.385 -5.932 45.756 1.00 97.88 105 ARG A N 1
ATOM 799 C CA . ARG A 1 105 ? -36.794 -5.819 44.345 1.00 97.88 105 ARG A CA 1
ATOM 800 C C . ARG A 1 105 ? -35.879 -4.887 43.556 1.00 97.88 105 ARG A C 1
ATOM 802 O O . ARG A 1 105 ? -35.549 -5.186 42.412 1.00 97.88 105 ARG A O 1
ATOM 809 N N . TRP A 1 106 ? -35.475 -3.772 44.159 1.00 98.12 106 TRP A N 1
ATOM 810 C CA . TRP A 1 106 ? -34.554 -2.834 43.526 1.00 98.12 106 TRP A CA 1
ATOM 811 C C . TRP A 1 106 ? -33.164 -3.451 43.320 1.00 98.12 106 TRP A C 1
ATOM 813 O O . TRP A 1 106 ? -32.624 -3.350 42.224 1.00 98.12 106 TRP A O 1
ATOM 823 N N . LEU A 1 107 ? -32.626 -4.168 44.314 1.00 98.25 107 LEU A N 1
ATOM 824 C CA . LEU A 1 107 ? -31.350 -4.881 44.196 1.00 98.25 107 LEU A CA 1
ATOM 825 C C . LEU A 1 107 ? -31.377 -5.937 43.084 1.00 98.25 107 LEU A C 1
ATOM 827 O O . LEU A 1 107 ? -30.420 -6.034 42.322 1.00 98.25 107 LEU A O 1
ATOM 831 N N . ILE A 1 108 ? -32.476 -6.685 42.948 1.00 98.06 108 ILE A N 1
ATOM 832 C CA . ILE A 1 108 ? -32.649 -7.656 41.856 1.00 98.06 108 ILE A CA 1
ATOM 833 C C . ILE A 1 108 ? -32.647 -6.950 40.491 1.00 98.06 108 ILE A C 1
ATOM 835 O O . ILE A 1 108 ? -31.982 -7.419 39.568 1.00 98.06 108 ILE A O 1
ATOM 839 N N . SER A 1 109 ? -33.340 -5.812 40.363 1.00 97.88 109 SER A N 1
ATOM 840 C CA . SER A 1 109 ? -33.342 -5.012 39.126 1.00 97.88 109 SER A CA 1
ATOM 841 C C . SER A 1 109 ? -31.940 -4.512 38.777 1.00 97.88 109 SER A C 1
ATOM 843 O O . SER A 1 109 ? -31.474 -4.710 37.660 1.00 97.88 109 SER A O 1
ATOM 845 N N . MET A 1 110 ? -31.233 -3.937 39.753 1.00 97.81 110 MET A N 1
ATOM 846 C CA . MET A 1 110 ? -29.868 -3.437 39.565 1.00 97.81 110 MET A CA 1
ATOM 847 C C . MET A 1 110 ? -28.885 -4.557 39.210 1.00 97.81 110 MET A C 1
ATOM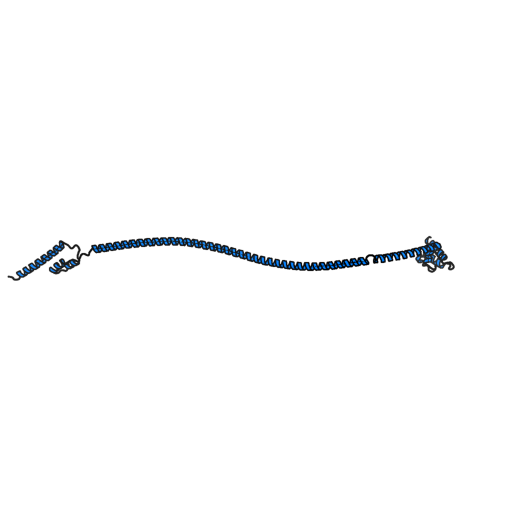 849 O O . MET A 1 110 ? -28.000 -4.361 38.382 1.00 97.81 110 MET A O 1
ATOM 853 N N . ALA A 1 111 ? -29.037 -5.747 39.795 1.00 98.25 111 ALA A N 1
ATOM 854 C CA . ALA A 1 111 ? -28.216 -6.902 39.444 1.00 98.25 111 ALA A CA 1
ATOM 855 C C . ALA A 1 111 ? -28.430 -7.335 37.984 1.00 98.25 111 ALA A C 1
ATOM 857 O O . ALA A 1 111 ? -27.462 -7.657 37.294 1.00 98.25 111 ALA A O 1
ATOM 858 N N . ALA A 1 112 ? -29.674 -7.303 37.496 1.00 97.81 112 ALA A N 1
ATOM 859 C CA . ALA A 1 112 ? -29.986 -7.602 36.101 1.00 97.81 112 ALA A CA 1
ATOM 860 C C . ALA A 1 112 ? -29.420 -6.539 35.142 1.00 97.81 112 ALA A C 1
ATOM 862 O O . ALA A 1 112 ? -28.819 -6.890 34.128 1.00 97.81 112 ALA A O 1
ATOM 863 N N . GLU A 1 113 ? -29.552 -5.255 35.483 1.00 98.19 113 GLU A N 1
ATOM 864 C CA . GLU A 1 113 ? -28.977 -4.150 34.705 1.00 98.19 113 GLU A CA 1
ATOM 865 C C . GLU A 1 113 ? -27.447 -4.227 34.648 1.00 98.19 113 GLU A C 1
ATOM 867 O O . GLU A 1 113 ? -26.871 -4.111 33.569 1.00 98.19 113 GLU A O 1
ATOM 872 N N . ASN A 1 114 ? -26.781 -4.515 35.770 1.00 98.31 114 ASN A N 1
ATOM 873 C CA . ASN A 1 114 ? -25.331 -4.719 35.794 1.00 98.31 114 ASN A CA 1
ATOM 874 C C . ASN A 1 114 ? -24.901 -5.907 34.930 1.00 98.31 114 ASN A C 1
ATOM 876 O O . ASN A 1 114 ? -23.918 -5.803 34.201 1.00 98.31 114 ASN A O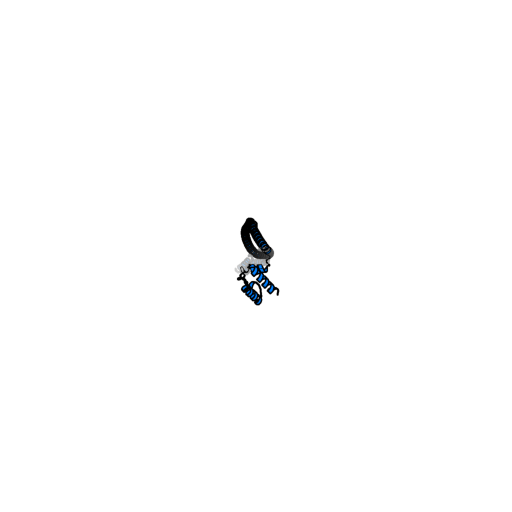 1
ATOM 880 N N . ALA A 1 115 ? -25.637 -7.022 34.964 1.00 98.31 115 ALA A N 1
ATOM 881 C CA . ALA A 1 115 ? -25.340 -8.172 34.113 1.00 98.31 115 ALA A CA 1
ATOM 882 C C . ALA A 1 115 ? -25.484 -7.837 32.617 1.00 98.31 115 ALA A C 1
ATOM 884 O O . ALA A 1 115 ? -24.687 -8.295 31.798 1.00 98.31 115 ALA A O 1
ATOM 885 N N . GLU A 1 116 ? -26.474 -7.023 32.253 1.00 98.31 116 GLU A N 1
ATOM 886 C CA . GLU A 1 116 ? -26.667 -6.549 30.881 1.00 98.31 116 GLU A CA 1
ATOM 887 C C . GLU A 1 116 ? -25.562 -5.571 30.450 1.00 98.31 116 GLU A C 1
ATOM 889 O O . GLU A 1 116 ? -25.010 -5.700 29.357 1.00 98.31 116 GLU A O 1
ATOM 894 N N . LEU A 1 117 ? -25.174 -4.634 31.318 1.00 98.44 117 LEU A N 1
ATOM 895 C CA . LEU A 1 117 ? -24.053 -3.728 31.058 1.00 98.44 117 LEU A CA 1
ATOM 896 C C . LEU A 1 117 ? -22.739 -4.494 30.885 1.00 98.44 117 LEU A C 1
ATOM 898 O O . LEU A 1 117 ? -21.996 -4.208 29.949 1.00 98.44 117 LEU A O 1
ATOM 902 N N . GLN A 1 118 ? -22.489 -5.512 31.711 1.00 98.56 118 GLN A N 1
ATOM 903 C CA . GLN A 1 118 ? -21.312 -6.373 31.587 1.00 98.56 118 GLN A CA 1
ATOM 904 C C . GLN A 1 118 ? -21.257 -7.054 30.211 1.00 98.56 118 GLN A C 1
ATOM 906 O O . GLN A 1 118 ? -20.206 -7.081 29.574 1.00 98.56 118 GLN A O 1
ATOM 911 N N . LYS A 1 119 ? -22.396 -7.558 29.712 1.00 98.50 119 LYS A N 1
ATOM 912 C CA . LYS A 1 119 ? -22.481 -8.155 28.368 1.00 98.50 119 LYS A CA 1
ATOM 913 C C . LYS A 1 119 ? -22.186 -7.143 27.266 1.00 98.50 119 LYS A C 1
ATOM 915 O O . LYS A 1 119 ? -21.496 -7.476 26.308 1.00 98.50 119 LYS A O 1
ATOM 920 N N . ARG A 1 120 ? -22.693 -5.914 27.391 1.00 98.38 120 ARG A N 1
ATOM 921 C CA . ARG A 1 120 ? -22.442 -4.844 26.411 1.00 98.38 120 ARG A CA 1
ATOM 922 C C . ARG A 1 120 ? -20.985 -4.404 26.398 1.00 98.38 120 ARG A C 1
ATOM 924 O O . ARG A 1 120 ? -20.450 -4.168 25.321 1.00 98.38 120 ARG A O 1
ATOM 931 N N . ILE A 1 121 ? -20.352 -4.326 27.569 1.00 98.56 121 ILE A N 1
ATOM 932 C CA . ILE A 1 121 ? -18.916 -4.049 27.685 1.00 98.56 121 ILE A CA 1
ATOM 933 C C . ILE A 1 121 ? -18.128 -5.141 26.965 1.00 98.56 121 ILE A C 1
ATOM 935 O O . ILE A 1 121 ? -17.339 -4.814 26.087 1.00 98.56 121 ILE A O 1
ATOM 939 N N . GLN A 1 122 ? -18.416 -6.417 27.243 1.00 98.44 122 GLN A N 1
ATOM 940 C CA . GLN A 1 122 ? -17.730 -7.526 26.579 1.00 98.44 122 GLN A CA 1
ATOM 941 C C . GLN A 1 122 ? -17.907 -7.482 25.055 1.00 98.44 122 GLN A C 1
ATOM 943 O O . GLN A 1 122 ? -16.931 -7.559 24.318 1.00 98.44 122 GLN A O 1
ATOM 948 N N . ALA A 1 123 ? -19.135 -7.276 24.569 1.00 98.31 123 ALA A N 1
ATOM 949 C CA . ALA A 1 123 ? -19.397 -7.168 23.135 1.00 98.31 123 ALA A CA 1
ATOM 950 C C . ALA A 1 123 ? -18.647 -5.986 22.489 1.00 98.31 123 ALA A C 1
ATOM 952 O O . ALA A 1 123 ? -18.134 -6.103 21.377 1.00 98.31 123 ALA A O 1
ATOM 953 N N . SER A 1 124 ? -18.555 -4.851 23.191 1.00 98.38 124 SER A N 1
ATOM 954 C CA . SER A 1 124 ? -17.785 -3.692 22.734 1.00 98.38 124 SER A CA 1
ATOM 955 C C . SER A 1 124 ? -16.280 -3.967 22.719 1.00 98.38 124 SER A C 1
ATOM 957 O O . SER A 1 124 ? -15.587 -3.481 21.826 1.00 98.38 124 SER A O 1
ATOM 959 N N . GLU A 1 125 ? -15.758 -4.712 23.692 1.00 98.50 125 GLU A N 1
ATOM 960 C CA . GLU A 1 125 ? -14.351 -5.112 23.737 1.00 98.50 125 GLU A CA 1
ATOM 961 C C . GLU A 1 125 ? -14.012 -6.076 22.600 1.00 98.50 125 GLU A C 1
ATOM 963 O O . GLU A 1 125 ? -13.020 -5.856 21.907 1.00 98.50 125 GLU A O 1
ATOM 968 N N . ASP A 1 126 ? -14.864 -7.068 22.343 1.00 98.31 126 ASP A N 1
ATOM 969 C CA . ASP A 1 126 ? -14.700 -8.018 21.240 1.00 98.31 126 ASP A CA 1
ATOM 970 C C . ASP A 1 126 ? -14.722 -7.298 19.879 1.00 98.31 126 ASP A C 1
ATOM 972 O O . ASP A 1 126 ? -13.910 -7.579 18.987 1.00 98.31 126 ASP A O 1
ATOM 976 N N . GLN A 1 127 ? -15.613 -6.311 19.723 1.00 98.31 127 GLN A N 1
ATOM 977 C CA . GLN A 1 127 ? -15.668 -5.473 18.527 1.00 98.31 127 GLN A CA 1
ATOM 978 C C . GLN A 1 127 ? -14.403 -4.622 18.374 1.00 98.31 127 GLN A C 1
ATOM 980 O O . GLN A 1 127 ? -13.856 -4.539 17.272 1.00 98.31 127 GLN A O 1
ATOM 985 N N . ARG A 1 128 ? -13.909 -4.023 19.465 1.00 98.44 128 ARG A N 1
ATOM 986 C CA . ARG A 1 128 ? -12.653 -3.263 19.457 1.00 98.44 128 ARG A CA 1
ATOM 987 C C . ARG A 1 128 ? -11.479 -4.151 19.056 1.00 98.44 128 ARG A C 1
ATOM 989 O O . ARG A 1 128 ? -10.755 -3.785 18.143 1.00 98.44 128 ARG A O 1
ATOM 996 N N . ILE A 1 129 ? -11.340 -5.335 19.655 1.00 98.25 129 ILE A N 1
ATOM 997 C CA . ILE A 1 129 ? -10.277 -6.298 19.320 1.00 98.25 129 ILE A CA 1
ATOM 998 C C . ILE A 1 129 ? -10.340 -6.677 17.836 1.00 98.25 129 ILE A C 1
ATOM 1000 O O . ILE A 1 129 ? -9.317 -6.722 17.155 1.00 98.25 129 ILE A O 1
ATOM 1004 N N . THR A 1 130 ? -11.542 -6.917 17.309 1.00 98.06 130 THR A N 1
ATOM 1005 C CA . THR A 1 130 ? -11.730 -7.227 15.885 1.00 98.06 130 THR A CA 1
ATOM 1006 C C . THR A 1 130 ? -11.293 -6.062 14.994 1.00 98.06 130 THR A C 1
ATOM 1008 O O . THR A 1 130 ? -10.597 -6.282 14.004 1.00 98.06 130 THR A O 1
ATOM 1011 N N . SER A 1 131 ? -11.659 -4.829 15.355 1.00 98.12 131 SER A N 1
ATOM 1012 C CA . SER A 1 131 ? -11.240 -3.619 14.640 1.00 98.12 131 SER A CA 1
ATOM 1013 C C . SER A 1 131 ? -9.725 -3.415 14.702 1.00 98.12 131 SER A C 1
ATOM 1015 O O . SER A 1 131 ? -9.108 -3.144 13.677 1.00 98.12 131 SER A O 1
ATOM 1017 N N . ASP A 1 132 ? -9.112 -3.584 15.872 1.00 98.19 132 ASP A N 1
ATOM 1018 C CA . ASP A 1 132 ? -7.668 -3.425 16.066 1.00 98.19 132 ASP A CA 1
ATOM 1019 C C . ASP A 1 132 ? -6.885 -4.445 15.225 1.00 98.19 132 ASP A C 1
ATOM 1021 O O . ASP A 1 132 ? -5.906 -4.093 14.569 1.00 98.19 132 ASP A O 1
ATOM 1025 N N . ASN A 1 133 ? -7.361 -5.693 15.155 1.00 97.25 133 ASN A N 1
ATOM 1026 C CA . ASN A 1 133 ? -6.774 -6.721 14.295 1.00 97.25 133 ASN A CA 1
ATOM 1027 C C . ASN A 1 133 ? -6.886 -6.368 12.803 1.00 97.25 133 ASN A C 1
ATOM 1029 O O . ASN A 1 133 ? -5.949 -6.613 12.043 1.00 97.25 133 ASN A O 1
ATOM 1033 N N . GLN A 1 134 ? -8.010 -5.784 12.370 1.00 97.62 134 GLN A N 1
ATOM 1034 C CA . GLN A 1 134 ? -8.171 -5.313 10.989 1.00 97.62 134 GLN A CA 1
ATOM 1035 C C . GLN A 1 134 ? -7.222 -4.155 10.676 1.00 97.62 134 GLN A C 1
ATOM 1037 O O . GLN A 1 134 ? -6.593 -4.162 9.620 1.00 97.62 134 GLN A O 1
ATOM 1042 N N . VAL A 1 135 ? -7.077 -3.199 11.596 1.00 97.88 135 VAL A N 1
ATOM 1043 C CA . VAL A 1 135 ? -6.133 -2.081 11.453 1.00 97.88 135 VAL A CA 1
ATOM 1044 C C . VAL A 1 135 ? -4.696 -2.596 11.382 1.00 97.88 135 VAL A C 1
ATOM 1046 O O . VAL A 1 135 ? -3.947 -2.173 10.507 1.00 97.88 135 VAL A O 1
ATOM 1049 N N . ALA A 1 136 ? -4.312 -3.548 12.237 1.00 97.12 136 ALA A N 1
ATOM 1050 C CA . ALA A 1 136 ? -2.981 -4.152 12.205 1.00 97.12 136 ALA A CA 1
ATOM 1051 C C . ALA A 1 136 ? -2.703 -4.895 10.886 1.00 97.12 136 ALA A C 1
ATOM 1053 O O . ALA A 1 136 ? -1.608 -4.781 10.336 1.00 97.12 136 ALA A O 1
ATOM 1054 N N . ALA A 1 137 ? -3.692 -5.617 10.349 1.00 96.19 137 ALA A N 1
ATOM 1055 C CA . ALA A 1 137 ? -3.571 -6.274 9.048 1.00 96.19 137 ALA A CA 1
ATOM 1056 C C . ALA A 1 137 ? -3.399 -5.253 7.908 1.00 96.19 137 ALA A C 1
ATOM 1058 O O . ALA A 1 137 ? -2.479 -5.379 7.104 1.00 96.19 137 ALA A O 1
ATOM 1059 N N . GLN A 1 138 ? -4.230 -4.205 7.884 1.00 96.56 138 GLN A N 1
ATOM 1060 C CA . GLN A 1 138 ? -4.138 -3.130 6.889 1.00 96.56 138 GLN A CA 1
ATOM 1061 C C . GLN A 1 138 ? -2.810 -2.374 6.969 1.00 96.56 138 GLN A C 1
ATOM 1063 O O . GLN A 1 138 ? -2.256 -1.999 5.940 1.00 96.56 138 GLN A O 1
ATOM 1068 N N . GLN A 1 139 ? -2.275 -2.172 8.173 1.00 97.50 139 GLN A N 1
ATOM 1069 C CA . GLN A 1 139 ? -0.975 -1.540 8.367 1.00 97.50 139 GLN A CA 1
ATOM 1070 C C . GLN A 1 139 ? 0.152 -2.349 7.705 1.00 97.50 139 GLN A C 1
ATOM 1072 O O . GLN A 1 139 ? 1.003 -1.768 7.034 1.00 97.50 139 GLN A O 1
ATOM 1077 N N . GLY A 1 140 ? 0.119 -3.681 7.818 1.00 94.69 140 GLY A N 1
ATOM 1078 C CA . GLY A 1 140 ? 1.064 -4.556 7.116 1.00 94.69 140 GLY A CA 1
ATOM 1079 C C . GLY A 1 140 ? 0.969 -4.441 5.589 1.00 94.69 140 GLY A C 1
ATOM 1080 O O . GLY A 1 140 ? 1.995 -4.393 4.909 1.00 94.69 140 GLY A O 1
ATOM 1081 N N . ASP A 1 141 ? -0.247 -4.327 5.045 1.00 96.50 141 ASP A N 1
ATOM 1082 C CA . ASP A 1 141 ? -0.459 -4.123 3.605 1.00 96.50 141 ASP A CA 1
ATOM 1083 C C . ASP A 1 141 ? 0.081 -2.762 3.131 1.00 96.50 141 ASP A C 1
ATOM 1085 O O . ASP A 1 141 ? 0.700 -2.674 2.068 1.00 96.50 141 ASP A O 1
ATOM 1089 N N . VAL A 1 142 ? -0.110 -1.700 3.923 1.00 97.81 142 VAL A N 1
ATOM 1090 C CA . VAL A 1 142 ? 0.431 -0.360 3.629 1.00 97.81 142 VAL A CA 1
ATOM 1091 C C . VAL A 1 142 ? 1.958 -0.390 3.577 1.00 97.81 142 VAL A C 1
ATOM 1093 O O . VAL A 1 142 ? 2.538 0.105 2.613 1.00 97.81 142 VAL A O 1
ATOM 1096 N N . GLU A 1 143 ? 2.614 -1.030 4.545 1.00 96.81 143 GLU A N 1
ATOM 1097 C CA . GLU A 1 143 ? 4.077 -1.156 4.570 1.00 96.81 143 GLU A CA 1
ATOM 1098 C C . GLU A 1 143 ? 4.613 -1.929 3.353 1.00 96.81 143 GLU A C 1
ATOM 1100 O O . GLU A 1 143 ? 5.610 -1.531 2.740 1.00 96.81 143 GLU A O 1
ATOM 1105 N N . ALA A 1 144 ? 3.925 -2.999 2.941 1.00 96.81 144 ALA A N 1
ATOM 1106 C CA . ALA A 1 144 ? 4.268 -3.737 1.728 1.00 96.81 144 ALA A CA 1
ATOM 1107 C C . ALA A 1 144 ? 4.094 -2.877 0.461 1.00 96.81 144 ALA A C 1
ATOM 1109 O O . ALA A 1 144 ? 4.938 -2.910 -0.443 1.00 96.81 144 ALA A O 1
ATOM 1110 N N . HIS A 1 145 ? 3.023 -2.082 0.385 1.00 97.75 145 HIS A N 1
ATOM 1111 C CA . HIS A 1 145 ? 2.806 -1.143 -0.713 1.00 97.75 145 HIS A CA 1
ATOM 1112 C C . HIS A 1 145 ? 3.869 -0.045 -0.761 1.00 97.75 145 HIS A C 1
ATOM 1114 O O . HIS A 1 145 ? 4.363 0.252 -1.850 1.00 97.75 145 HIS A O 1
ATOM 1120 N N . ASP A 1 146 ? 4.277 0.501 0.382 1.00 98.12 146 ASP A N 1
ATOM 1121 C CA . ASP A 1 146 ? 5.346 1.497 0.471 1.00 98.12 146 ASP A CA 1
ATOM 1122 C C . ASP A 1 146 ? 6.682 0.935 -0.027 1.00 98.12 146 ASP A C 1
ATOM 1124 O O . ASP A 1 146 ? 7.395 1.593 -0.793 1.00 98.12 146 ASP A O 1
ATOM 1128 N N . GLU A 1 147 ? 7.006 -0.316 0.317 1.00 97.81 147 GLU A N 1
ATOM 1129 C CA . GLU A 1 147 ? 8.205 -0.974 -0.203 1.00 97.81 147 GLU A CA 1
ATOM 1130 C C . GLU A 1 147 ? 8.136 -1.157 -1.730 1.00 97.81 147 GLU A C 1
ATOM 1132 O O . GLU A 1 147 ? 9.111 -0.886 -2.446 1.00 97.81 147 GLU A O 1
ATOM 1137 N N . ILE A 1 148 ? 6.983 -1.587 -2.255 1.00 98.12 148 ILE A N 1
ATOM 1138 C CA . ILE A 1 148 ? 6.768 -1.715 -3.702 1.00 98.12 148 ILE A CA 1
ATOM 1139 C C . ILE A 1 148 ? 6.935 -0.353 -4.380 1.00 98.12 148 ILE A C 1
ATOM 1141 O O . ILE A 1 148 ? 7.675 -0.267 -5.362 1.00 98.12 148 ILE A O 1
ATOM 1145 N N . LEU A 1 149 ? 6.318 0.703 -3.844 1.00 98.44 149 LEU A N 1
ATOM 1146 C CA . LEU A 1 149 ? 6.410 2.065 -4.368 1.00 98.44 149 LEU A CA 1
ATOM 1147 C C . LEU A 1 149 ? 7.851 2.584 -4.363 1.00 98.44 149 LEU A C 1
ATOM 1149 O O . LEU A 1 149 ? 8.300 3.175 -5.352 1.00 98.44 149 LEU A O 1
ATOM 1153 N N . ALA A 1 150 ? 8.613 2.330 -3.299 1.00 98.31 150 ALA A N 1
ATOM 1154 C CA . ALA A 1 150 ? 10.025 2.690 -3.231 1.00 98.31 150 ALA A CA 1
ATOM 1155 C C . ALA A 1 150 ? 10.840 1.965 -4.316 1.00 98.31 150 ALA A C 1
ATOM 1157 O O . ALA A 1 150 ? 11.607 2.595 -5.054 1.00 98.31 150 ALA A O 1
ATOM 1158 N N . ARG A 1 151 ? 10.627 0.651 -4.480 1.00 98.31 151 ARG A N 1
ATOM 1159 C CA . ARG A 1 151 ? 11.298 -0.166 -5.505 1.00 98.31 151 ARG A CA 1
ATOM 1160 C C . ARG A 1 151 ? 10.936 0.279 -6.924 1.00 98.31 151 ARG A C 1
ATOM 1162 O O . ARG A 1 151 ? 11.825 0.375 -7.772 1.00 98.31 151 ARG A O 1
ATOM 1169 N N . THR A 1 152 ? 9.665 0.560 -7.211 1.00 98.06 152 THR A N 1
ATOM 1170 C CA . THR A 1 152 ? 9.233 1.027 -8.540 1.00 98.06 152 THR A CA 1
ATOM 1171 C C . THR A 1 152 ? 9.770 2.417 -8.842 1.00 98.06 152 THR A C 1
ATOM 1173 O O . THR A 1 152 ? 10.255 2.648 -9.946 1.00 98.06 152 THR A O 1
ATOM 1176 N N . THR A 1 153 ? 9.774 3.314 -7.856 1.00 98.56 153 THR A N 1
ATOM 1177 C CA . THR A 1 153 ? 10.337 4.662 -8.002 1.00 98.56 153 THR A CA 1
ATOM 1178 C C . THR A 1 153 ? 11.837 4.609 -8.291 1.00 98.56 153 THR A C 1
ATOM 1180 O O . THR A 1 153 ? 12.320 5.319 -9.171 1.00 98.56 153 THR A O 1
ATOM 1183 N N . ALA A 1 154 ? 12.584 3.739 -7.604 1.00 98.31 154 ALA A N 1
ATOM 1184 C CA . ALA A 1 154 ? 14.009 3.545 -7.866 1.00 98.31 154 ALA A CA 1
ATOM 1185 C C . ALA A 1 154 ? 14.270 3.000 -9.282 1.00 98.31 154 ALA A C 1
ATOM 1187 O O . ALA A 1 154 ? 15.135 3.517 -9.987 1.00 98.31 154 ALA A O 1
ATOM 1188 N N . ARG A 1 155 ? 13.491 2.004 -9.730 1.00 98.31 155 ARG A N 1
ATOM 1189 C CA . ARG A 1 155 ? 13.588 1.468 -11.101 1.00 98.31 155 ARG A CA 1
ATOM 1190 C C . ARG A 1 155 ? 13.266 2.520 -12.158 1.00 98.31 155 ARG A C 1
ATOM 1192 O O . ARG A 1 155 ? 13.943 2.567 -13.178 1.00 98.31 155 ARG A O 1
ATOM 1199 N N . MET A 1 156 ? 12.262 3.358 -11.912 1.00 98.50 156 MET A N 1
ATOM 1200 C CA . MET A 1 156 ? 11.888 4.439 -12.823 1.00 98.50 156 MET A CA 1
ATOM 1201 C C . MET A 1 156 ? 13.024 5.456 -12.960 1.00 98.50 156 MET A C 1
ATOM 1203 O O . MET A 1 156 ? 13.435 5.746 -14.076 1.00 98.50 156 MET A O 1
ATOM 1207 N N . LYS A 1 157 ? 13.631 5.882 -11.844 1.00 98.44 157 LYS A N 1
ATOM 1208 C CA . LYS A 1 157 ? 14.810 6.764 -11.868 1.00 98.44 157 LYS A CA 1
ATOM 1209 C C . LYS A 1 157 ? 15.975 6.163 -12.659 1.00 98.44 157 LYS A C 1
ATOM 1211 O O . LYS A 1 157 ? 16.567 6.848 -13.484 1.00 98.44 157 LYS A O 1
ATOM 1216 N N . GLN A 1 158 ? 16.271 4.877 -12.462 1.00 98.38 158 GLN A N 1
ATOM 1217 C CA . GLN A 1 158 ? 17.316 4.187 -13.231 1.00 98.38 158 GLN A CA 1
ATOM 1218 C C . GLN A 1 158 ? 16.996 4.131 -14.733 1.00 98.38 158 GLN A C 1
ATOM 1220 O O . GLN A 1 158 ? 17.891 4.291 -15.564 1.00 98.38 158 GLN A O 1
ATOM 1225 N N . ALA A 1 159 ? 15.730 3.905 -15.095 1.00 98.12 159 ALA A N 1
ATOM 1226 C CA . ALA A 1 159 ? 15.291 3.915 -16.487 1.00 98.12 159 ALA A CA 1
ATOM 1227 C C . ALA A 1 159 ? 15.419 5.314 -17.112 1.00 98.12 159 ALA A C 1
ATOM 1229 O O . ALA A 1 159 ? 15.916 5.426 -18.233 1.00 98.12 159 ALA A O 1
ATOM 1230 N N . ASP A 1 160 ? 15.053 6.368 -16.381 1.00 98.50 160 ASP A N 1
ATOM 1231 C CA . ASP A 1 160 ? 15.188 7.757 -16.829 1.00 98.50 160 ASP A CA 1
ATOM 1232 C C . ASP A 1 160 ? 16.662 8.140 -17.038 1.00 98.50 160 ASP A C 1
ATOM 1234 O O . ASP A 1 160 ? 17.027 8.673 -18.088 1.00 98.50 160 ASP A O 1
ATOM 1238 N N . GLU A 1 161 ? 17.545 7.782 -16.100 1.00 98.44 161 GLU A N 1
ATOM 1239 C CA . GLU A 1 161 ? 18.994 7.982 -16.233 1.00 98.44 161 GLU A CA 1
ATOM 1240 C C . GLU A 1 161 ? 19.563 7.252 -17.462 1.00 98.44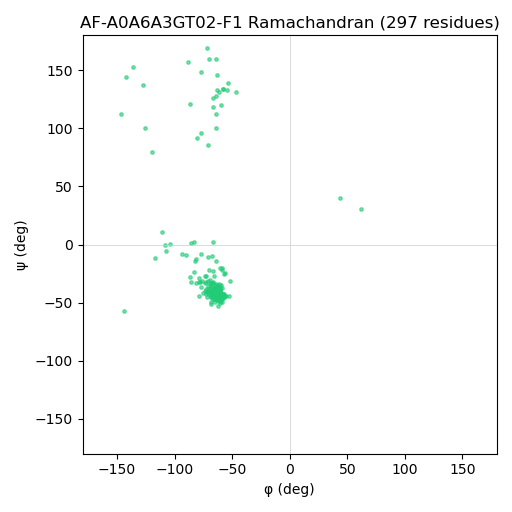 161 GLU A C 1
ATOM 1242 O O . GLU A 1 161 ? 20.373 7.807 -18.220 1.00 98.44 161 GLU A O 1
ATOM 1247 N N . LEU A 1 162 ? 19.114 6.015 -17.708 1.00 98.38 162 LEU A N 1
ATOM 1248 C CA . LEU A 1 162 ? 19.506 5.251 -18.888 1.00 98.38 162 LEU A CA 1
ATOM 1249 C C . LEU A 1 162 ? 19.022 5.935 -20.172 1.00 98.38 162 LEU A C 1
ATOM 1251 O O . LEU A 1 162 ? 19.818 6.088 -21.104 1.00 98.38 162 LEU A O 1
ATOM 1255 N N . LEU A 1 163 ? 17.766 6.381 -20.220 1.00 98.44 163 LEU A N 1
ATOM 1256 C CA . LEU A 1 163 ? 17.198 7.099 -21.362 1.00 98.44 163 LEU A CA 1
ATOM 1257 C C . LEU A 1 163 ? 17.963 8.393 -21.649 1.00 98.44 163 LEU A C 1
ATOM 1259 O O . LEU A 1 163 ? 18.338 8.642 -22.797 1.00 98.44 163 LEU A O 1
ATOM 1263 N N . GLU A 1 164 ? 18.284 9.183 -20.624 1.00 98.50 164 GLU A N 1
ATOM 1264 C CA . GLU A 1 164 ? 19.107 10.381 -20.784 1.00 98.50 164 GLU A CA 1
ATOM 1265 C C . GLU A 1 164 ? 20.502 10.057 -21.333 1.00 98.50 164 GLU A C 1
ATOM 1267 O O . GLU A 1 164 ? 21.019 10.759 -22.213 1.00 98.50 164 GLU A O 1
ATOM 1272 N N . SER A 1 165 ? 21.132 8.991 -20.831 1.00 98.31 165 SER A N 1
ATOM 1273 C CA . SER A 1 165 ? 22.451 8.558 -21.298 1.00 98.31 165 SER A CA 1
ATOM 1274 C C . SER A 1 165 ? 22.418 8.130 -22.773 1.00 98.31 165 SER A C 1
ATOM 1276 O O . SER A 1 165 ? 23.301 8.509 -23.556 1.00 98.31 165 SER A O 1
ATOM 1278 N N . GLN A 1 166 ? 21.366 7.413 -23.183 1.00 98.38 166 GLN A N 1
ATOM 1279 C CA . GLN A 1 166 ? 21.151 6.981 -24.560 1.00 98.38 166 GLN A CA 1
ATOM 1280 C C . GLN A 1 166 ? 20.863 8.172 -25.471 1.00 98.38 166 GLN A C 1
ATOM 1282 O O . GLN A 1 166 ? 21.485 8.283 -26.527 1.00 98.38 166 GLN A O 1
ATOM 1287 N N . ALA A 1 167 ? 20.025 9.118 -25.046 1.00 98.44 167 ALA A N 1
ATOM 1288 C CA . ALA A 1 167 ? 19.762 10.348 -25.787 1.00 98.44 167 ALA A CA 1
ATOM 1289 C C . ALA A 1 167 ? 21.055 11.153 -26.020 1.00 98.44 167 ALA A C 1
ATOM 1291 O O . ALA A 1 167 ? 21.331 11.604 -27.137 1.00 98.44 167 ALA A O 1
ATOM 1292 N N . LYS A 1 168 ? 21.914 11.267 -24.994 1.00 98.25 168 LYS A N 1
ATOM 1293 C CA . LYS A 1 168 ? 23.246 11.890 -25.111 1.00 98.25 168 LYS A CA 1
ATOM 1294 C C . LYS A 1 168 ? 24.159 11.127 -26.079 1.00 98.25 168 LYS A C 1
ATOM 1296 O O . LYS A 1 168 ? 24.949 11.756 -26.785 1.00 98.25 168 LYS A O 1
ATOM 1301 N N . LYS A 1 169 ? 24.096 9.791 -26.122 1.00 98.38 169 LYS A N 1
ATOM 1302 C CA . LYS A 1 169 ? 24.861 8.969 -27.077 1.00 98.38 169 LYS A CA 1
ATOM 1303 C C . LYS A 1 169 ? 24.368 9.172 -28.511 1.00 98.38 169 LYS A C 1
ATOM 1305 O O . LYS A 1 169 ? 25.169 9.548 -29.358 1.00 98.38 169 LYS A O 1
ATOM 1310 N N . ILE A 1 170 ? 23.062 9.057 -28.750 1.00 98.38 170 ILE A N 1
ATOM 1311 C CA . ILE A 1 170 ? 22.439 9.269 -30.067 1.00 98.38 170 ILE A CA 1
ATOM 1312 C C . ILE A 1 170 ? 22.794 10.652 -30.615 1.00 98.38 170 ILE A C 1
ATOM 1314 O O . ILE A 1 170 ? 23.178 10.779 -31.775 1.00 98.38 170 ILE A O 1
ATOM 1318 N N . LYS A 1 171 ? 22.738 11.697 -29.781 1.00 98.38 171 LYS A N 1
ATOM 1319 C CA . LYS A 1 171 ? 23.109 13.057 -30.195 1.00 98.38 171 LYS A CA 1
ATOM 1320 C C . LYS A 1 171 ? 24.571 13.153 -30.644 1.00 98.38 171 LYS A C 1
ATOM 1322 O O . LYS A 1 171 ? 24.854 13.817 -31.642 1.00 98.38 171 LYS A O 1
ATOM 1327 N N . ARG A 1 172 ? 25.497 12.509 -29.925 1.00 98.19 172 ARG A N 1
ATOM 1328 C CA . ARG A 1 172 ? 26.923 12.468 -30.294 1.00 98.19 172 ARG A CA 1
ATOM 1329 C C . ARG A 1 172 ? 27.140 11.692 -31.588 1.00 98.19 172 ARG A C 1
ATOM 1331 O O . ARG A 1 172 ? 27.810 12.201 -32.484 1.00 98.19 172 ARG A O 1
ATOM 1338 N N . ASP A 1 173 ? 26.527 10.520 -31.707 1.00 98.06 173 ASP A N 1
ATOM 1339 C CA . ASP A 1 173 ? 26.631 9.674 -32.895 1.00 98.06 173 ASP A CA 1
ATOM 1340 C C . ASP A 1 173 ? 26.075 10.410 -34.118 1.00 98.06 173 ASP A C 1
ATOM 1342 O O . ASP A 1 173 ? 26.742 10.497 -35.143 1.00 98.06 173 ASP A O 1
ATOM 1346 N N . TRP A 1 174 ? 24.915 11.059 -33.994 1.00 98.06 174 TRP A N 1
ATOM 1347 C CA . TRP A 1 174 ? 24.341 11.895 -35.048 1.00 98.06 174 TRP A CA 1
ATOM 1348 C C . TRP A 1 174 ? 25.291 13.011 -35.505 1.00 98.06 174 TRP A C 1
ATOM 1350 O O . TRP A 1 174 ? 25.479 13.228 -36.704 1.00 98.06 174 TRP A O 1
ATOM 1360 N N . GLN A 1 175 ? 25.936 13.708 -34.565 1.00 98.00 175 GLN A N 1
ATOM 1361 C CA . GLN A 1 175 ? 26.933 14.730 -34.895 1.00 98.00 175 GLN A CA 1
ATOM 1362 C C . GLN A 1 175 ? 28.152 14.138 -35.613 1.00 98.00 175 GLN A C 1
ATOM 1364 O O . GLN A 1 175 ? 28.669 14.758 -36.546 1.00 98.00 175 GLN A O 1
ATOM 1369 N N . PHE A 1 176 ? 28.608 12.954 -35.202 1.00 97.94 176 PHE A N 1
ATOM 1370 C CA . PHE A 1 176 ? 29.697 12.241 -35.863 1.00 97.94 176 PHE A CA 1
ATOM 1371 C C . PHE A 1 176 ? 29.313 11.829 -37.289 1.00 97.94 176 PHE A C 1
ATOM 1373 O O . PHE A 1 176 ? 30.037 12.154 -38.232 1.00 97.94 176 PHE A O 1
ATOM 1380 N N . TYR A 1 177 ? 28.144 11.209 -37.469 1.00 97.88 177 TYR A N 1
ATOM 1381 C CA . TYR A 1 177 ? 27.615 10.834 -38.781 1.00 97.88 177 TYR A CA 1
ATOM 1382 C C . TYR A 1 177 ? 27.494 12.043 -39.706 1.00 97.88 177 TYR A C 1
ATOM 1384 O O . TYR A 1 177 ? 27.964 11.986 -40.840 1.00 97.88 177 TYR A O 1
ATOM 1392 N N . LYS A 1 178 ? 26.960 13.170 -39.217 1.00 98.25 178 LYS A N 1
ATOM 1393 C CA . LYS A 1 178 ? 26.854 14.413 -39.994 1.00 98.25 178 LYS A CA 1
ATOM 1394 C C . LYS A 1 178 ? 28.218 14.909 -40.490 1.00 98.25 178 LYS A C 1
ATOM 1396 O O . LYS A 1 178 ? 28.343 15.285 -41.654 1.00 98.25 178 LYS A O 1
ATOM 1401 N N . LYS A 1 179 ? 29.247 14.901 -39.631 1.00 97.75 179 LYS A N 1
ATOM 1402 C CA . LYS A 1 179 ? 30.621 15.284 -40.014 1.00 97.75 179 LYS A CA 1
ATOM 1403 C C . LYS A 1 179 ? 31.216 14.314 -41.034 1.00 97.75 179 LYS A C 1
ATOM 1405 O O . LYS A 1 179 ? 31.812 14.749 -42.014 1.00 97.75 179 LYS A O 1
ATOM 1410 N N . SER A 1 180 ? 31.036 13.014 -40.812 1.00 96.62 180 SER A N 1
ATOM 1411 C CA . SER A 1 180 ? 31.530 11.969 -41.709 1.00 96.62 180 SER A CA 1
ATOM 1412 C C . SER A 1 180 ? 30.898 12.088 -43.098 1.00 96.62 180 SER A C 1
ATOM 1414 O O . SER A 1 180 ? 31.606 12.122 -44.102 1.00 96.62 180 SER A O 1
ATOM 1416 N N . LEU A 1 181 ? 29.577 12.282 -43.161 1.00 97.88 181 LEU A N 1
ATOM 1417 C CA . LEU A 1 181 ? 28.849 12.492 -44.411 1.00 97.88 181 LEU A CA 1
ATOM 1418 C C . LEU A 1 181 ? 29.350 13.730 -45.167 1.00 97.88 181 LEU A C 1
ATOM 1420 O O . LEU A 1 181 ? 29.539 13.664 -46.378 1.00 97.88 181 LEU A O 1
ATOM 1424 N N . ALA A 1 182 ? 29.628 14.834 -44.464 1.00 97.19 182 ALA A N 1
ATOM 1425 C CA . ALA A 1 182 ? 30.206 16.030 -45.076 1.00 97.19 182 ALA A CA 1
ATOM 1426 C C . ALA A 1 182 ? 31.602 15.766 -45.674 1.00 97.19 182 ALA A C 1
ATOM 1428 O O . ALA A 1 182 ? 31.879 16.193 -46.793 1.00 97.19 182 ALA A O 1
ATOM 1429 N N . LEU A 1 183 ? 32.462 15.015 -44.973 1.00 97.56 183 LEU A N 1
ATOM 1430 C CA . LEU A 1 183 ? 33.780 14.614 -45.487 1.00 97.56 183 LEU A CA 1
ATOM 1431 C C . LEU A 1 183 ? 33.672 13.705 -46.717 1.00 97.56 183 LEU A C 1
ATOM 1433 O O . LEU A 1 183 ? 34.438 13.867 -47.669 1.00 97.56 183 LEU A O 1
ATOM 1437 N N . PHE A 1 184 ? 32.736 12.753 -46.716 1.00 96.12 184 PHE A N 1
ATOM 1438 C CA . PHE A 1 184 ? 32.483 11.898 -47.875 1.00 96.12 184 PHE A CA 1
ATOM 1439 C C . PHE A 1 184 ? 31.973 12.704 -49.069 1.00 96.12 184 PHE A C 1
ATOM 1441 O O . PHE A 1 184 ? 32.518 12.557 -50.161 1.00 96.12 184 PHE A O 1
ATOM 1448 N N . ALA A 1 185 ? 31.004 13.599 -48.861 1.00 97.06 185 ALA A N 1
ATOM 1449 C CA . ALA A 1 185 ? 30.499 14.484 -49.907 1.00 97.06 185 ALA A CA 1
ATOM 1450 C C . ALA A 1 185 ? 31.624 15.340 -50.517 1.00 97.06 185 ALA A C 1
ATOM 1452 O O . ALA A 1 185 ? 31.739 15.436 -51.737 1.00 97.06 185 ALA A O 1
ATOM 1453 N N . ASP A 1 186 ? 32.516 15.886 -49.688 1.00 97.56 186 ASP A N 1
ATOM 1454 C CA . ASP A 1 186 ? 33.679 16.660 -50.133 1.00 97.56 186 ASP A CA 1
ATOM 1455 C C . ASP A 1 186 ? 34.712 15.805 -50.902 1.00 97.56 186 ASP A C 1
ATOM 1457 O O . ASP A 1 186 ? 35.243 16.227 -51.933 1.00 97.56 186 ASP A O 1
ATOM 1461 N N . ARG A 1 187 ? 34.970 14.559 -50.472 1.00 96.12 187 ARG A N 1
ATOM 1462 C CA . ARG A 1 187 ? 35.803 13.603 -51.233 1.00 96.12 187 ARG A CA 1
ATOM 1463 C C . ARG A 1 187 ? 35.203 13.283 -52.602 1.00 96.12 187 ARG A C 1
ATOM 1465 O O . ARG A 1 187 ? 35.932 13.322 -53.590 1.00 96.12 187 ARG A O 1
ATOM 1472 N N . VAL A 1 188 ? 33.900 13.017 -52.666 1.00 97.12 188 VAL A N 1
ATOM 1473 C CA . VAL A 1 188 ? 33.187 12.751 -53.924 1.00 97.12 188 VAL A CA 1
ATOM 1474 C C . VAL A 1 188 ? 33.230 13.980 -54.836 1.00 97.12 188 VAL A C 1
ATOM 14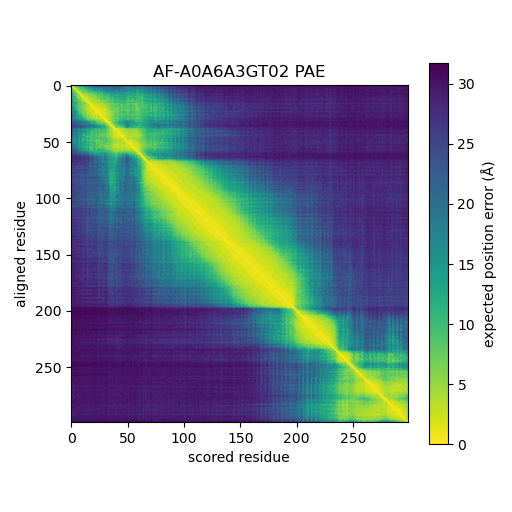76 O O . VAL A 1 188 ? 33.579 13.862 -56.007 1.00 97.12 188 VAL A O 1
ATOM 1479 N N . ALA A 1 189 ? 33.002 15.182 -54.301 1.00 95.94 189 ALA A N 1
ATOM 1480 C CA . ALA A 1 189 ? 33.107 16.426 -55.061 1.00 95.94 189 ALA A CA 1
ATOM 1481 C C . ALA A 1 189 ? 34.529 16.686 -55.596 1.00 95.94 189 ALA A C 1
ATOM 1483 O O . ALA A 1 189 ? 34.692 17.185 -56.711 1.00 95.94 189 ALA A O 1
ATOM 1484 N N . ARG A 1 190 ? 35.580 16.349 -54.833 1.00 94.38 190 ARG A N 1
ATOM 1485 C CA . ARG A 1 190 ? 36.972 16.389 -55.322 1.00 94.38 190 ARG A CA 1
ATOM 1486 C C . ARG A 1 190 ? 37.205 15.407 -56.465 1.00 94.38 190 ARG A C 1
ATOM 1488 O O . ARG A 1 190 ? 37.804 15.800 -57.461 1.00 94.38 190 ARG A O 1
ATOM 1495 N N . LEU A 1 191 ? 36.732 14.168 -56.332 1.00 91.75 191 LEU A N 1
ATOM 1496 C CA . LEU A 1 191 ? 36.862 13.162 -57.385 1.00 91.75 191 LEU A CA 1
ATOM 1497 C C . LEU A 1 191 ? 36.150 13.613 -58.664 1.00 91.75 191 LEU A C 1
ATOM 1499 O O . LEU A 1 191 ? 36.748 13.565 -59.732 1.00 91.75 191 LEU A O 1
ATOM 1503 N N . HIS A 1 192 ? 34.924 14.132 -58.555 1.00 91.38 192 HIS A N 1
ATOM 1504 C CA . HIS A 1 192 ? 34.208 14.686 -59.704 1.00 91.38 192 HIS A CA 1
ATOM 1505 C C . HIS A 1 192 ? 34.978 15.821 -60.377 1.00 91.38 192 HIS A C 1
ATOM 1507 O O . HIS A 1 192 ? 35.104 15.813 -61.595 1.00 91.38 192 HIS A O 1
ATOM 1513 N N . ARG A 1 193 ? 35.544 16.764 -59.611 1.00 90.31 193 ARG A N 1
ATOM 1514 C CA . ARG A 1 193 ? 36.384 17.836 -60.174 1.00 90.31 193 ARG A CA 1
ATOM 1515 C C . ARG A 1 193 ? 37.628 17.294 -60.877 1.00 90.31 193 ARG A C 1
ATOM 1517 O O . ARG A 1 193 ? 37.963 17.771 -61.954 1.00 90.31 193 ARG A O 1
ATOM 1524 N N . TYR A 1 194 ? 38.291 16.298 -60.291 1.00 87.31 194 TYR A N 1
ATOM 1525 C CA . TYR A 1 194 ? 39.466 15.663 -60.891 1.00 87.31 194 TYR A CA 1
ATOM 1526 C C . TYR A 1 194 ? 39.122 14.961 -62.209 1.00 87.31 194 TYR A C 1
ATOM 1528 O O . TYR A 1 194 ? 39.806 15.160 -63.210 1.00 87.31 194 TYR A O 1
ATOM 1536 N N . LEU A 1 195 ? 38.044 14.175 -62.221 1.00 85.75 195 LEU A N 1
ATOM 1537 C CA . LEU A 1 195 ? 37.572 13.491 -63.422 1.00 85.75 195 LEU A CA 1
ATOM 1538 C C . LEU A 1 195 ? 37.082 14.484 -64.481 1.00 85.75 195 LEU A C 1
ATOM 1540 O O . LEU A 1 195 ? 37.368 14.292 -65.651 1.00 85.75 195 LEU A O 1
ATOM 1544 N N . ALA A 1 196 ? 36.417 15.574 -64.099 1.00 84.19 196 ALA A N 1
ATOM 1545 C CA . ALA A 1 196 ? 36.013 16.612 -65.046 1.00 84.19 196 ALA A CA 1
ATOM 1546 C C . ALA A 1 196 ? 37.217 17.334 -65.680 1.00 84.19 196 ALA A C 1
ATOM 1548 O O . ALA A 1 196 ? 37.174 17.662 -66.859 1.00 84.19 196 ALA A O 1
ATOM 1549 N N . ALA A 1 197 ? 38.296 17.562 -64.921 1.00 80.94 197 ALA A N 1
ATOM 1550 C CA . ALA A 1 197 ? 39.497 18.234 -65.421 1.00 80.94 197 ALA A CA 1
ATOM 1551 C C . ALA A 1 197 ? 40.401 17.328 -66.279 1.00 80.94 197 ALA A C 1
ATOM 1553 O O . ALA A 1 197 ? 41.064 17.815 -67.189 1.00 80.94 197 ALA A O 1
ATOM 1554 N N . ASN A 1 198 ? 40.445 16.022 -65.990 1.00 73.75 198 ASN A N 1
ATOM 1555 C CA . ASN A 1 198 ? 41.414 15.092 -66.590 1.00 73.75 198 ASN A CA 1
ATOM 1556 C C . ASN A 1 198 ? 40.789 13.977 -67.445 1.00 73.75 198 ASN A C 1
ATOM 1558 O O . ASN A 1 198 ? 41.511 13.246 -68.120 1.00 73.75 198 ASN A O 1
ATOM 1562 N N . GLY A 1 199 ? 39.471 13.798 -67.389 1.00 65.25 199 GLY A N 1
ATOM 1563 C CA . GLY A 1 199 ? 38.799 12.553 -67.766 1.00 65.25 199 GLY A CA 1
ATOM 1564 C C . GLY A 1 199 ? 38.500 12.339 -69.245 1.00 65.25 199 GLY A C 1
ATOM 1565 O O . GLY A 1 199 ? 37.905 11.320 -69.568 1.00 65.25 199 GLY A O 1
ATOM 1566 N N . THR A 1 200 ? 38.889 13.235 -70.147 1.00 63.59 200 THR A N 1
ATOM 1567 C CA . THR A 1 200 ? 38.607 13.057 -71.584 1.00 63.59 200 THR A CA 1
ATOM 1568 C C . THR A 1 200 ? 39.750 13.578 -72.443 1.00 63.59 200 THR A C 1
ATOM 1570 O O . THR A 1 200 ? 40.400 12.822 -73.155 1.00 63.59 200 THR A O 1
ATOM 1573 N N . GLU A 1 201 ? 40.121 14.848 -72.310 1.00 63.38 201 GLU A N 1
ATOM 1574 C CA . GLU A 1 201 ? 41.013 15.469 -73.294 1.00 63.38 201 GLU A CA 1
ATOM 1575 C C . GLU A 1 201 ? 42.469 14.988 -73.273 1.00 63.38 201 GLU A C 1
ATOM 1577 O O . GLU A 1 201 ? 43.133 15.029 -74.310 1.00 63.38 201 GLU A O 1
ATOM 1582 N N . ALA A 1 202 ? 43.010 14.592 -72.118 1.00 61.03 202 ALA A N 1
ATOM 1583 C CA . ALA A 1 202 ? 44.403 14.146 -72.011 1.00 61.03 202 ALA A CA 1
ATOM 1584 C C . ALA A 1 202 ? 44.574 12.699 -72.500 1.00 61.03 202 ALA A C 1
ATOM 1586 O O . ALA A 1 202 ? 45.483 12.419 -73.284 1.00 61.03 202 ALA A O 1
ATOM 1587 N N . ALA A 1 203 ? 43.660 11.811 -72.096 1.00 66.44 203 ALA A N 1
ATOM 1588 C CA . ALA A 1 203 ? 43.601 10.436 -72.584 1.00 66.44 203 ALA A CA 1
ATOM 1589 C C . ALA A 1 203 ? 43.336 10.407 -74.100 1.00 66.44 203 ALA A C 1
ATOM 1591 O O . ALA A 1 203 ? 44.087 9.773 -74.842 1.00 66.44 203 ALA A O 1
ATOM 1592 N N . ASP A 1 204 ? 42.381 11.210 -74.583 1.00 70.75 204 ASP A N 1
ATOM 1593 C CA . ASP A 1 204 ? 42.046 11.281 -76.008 1.00 70.75 204 ASP A CA 1
ATOM 1594 C C . ASP A 1 204 ? 43.174 11.882 -76.857 1.00 70.75 204 ASP A C 1
ATOM 1596 O O . ASP A 1 204 ? 43.329 11.514 -78.022 1.00 70.75 204 ASP A O 1
ATOM 1600 N N . ARG A 1 205 ? 43.966 12.826 -76.324 1.00 72.94 205 ARG A N 1
ATOM 1601 C CA . ARG A 1 205 ? 45.124 13.400 -77.039 1.00 72.94 205 ARG A CA 1
ATOM 1602 C C . ARG A 1 205 ? 46.281 12.414 -77.145 1.00 72.94 205 ARG A C 1
ATOM 1604 O O . ARG A 1 205 ? 46.840 12.264 -78.229 1.00 72.94 205 ARG A O 1
ATOM 1611 N N . ALA A 1 206 ? 46.617 11.726 -76.055 1.00 76.56 206 ALA A N 1
ATOM 1612 C CA . ALA A 1 206 ? 47.673 10.714 -76.062 1.00 76.56 206 ALA A CA 1
ATOM 1613 C C . ALA A 1 206 ? 47.329 9.563 -77.021 1.00 76.56 206 ALA A C 1
ATOM 1615 O O . ALA A 1 206 ? 48.162 9.133 -77.820 1.00 76.56 206 ALA A O 1
ATOM 1616 N N . GLN A 1 207 ? 46.070 9.124 -77.006 1.00 78.12 207 GLN A N 1
ATOM 1617 C CA . GLN A 1 207 ? 45.589 8.055 -77.873 1.00 78.12 207 GLN A CA 1
ATOM 1618 C C . GLN A 1 207 ? 45.535 8.485 -79.349 1.00 78.12 207 GLN A C 1
ATOM 1620 O O . GLN A 1 207 ? 45.926 7.713 -80.226 1.00 78.12 207 GLN A O 1
ATOM 1625 N N . ARG A 1 208 ? 45.154 9.738 -79.642 1.00 79.75 208 ARG A N 1
ATOM 1626 C CA . ARG A 1 208 ? 45.237 10.308 -81.001 1.00 79.75 208 ARG A CA 1
ATOM 1627 C C . ARG A 1 208 ? 46.669 10.376 -81.529 1.00 79.75 208 ARG A C 1
ATOM 1629 O O . ARG A 1 208 ? 46.904 9.912 -82.642 1.00 79.75 208 ARG A O 1
ATOM 1636 N N . HIS A 1 209 ? 47.625 10.865 -80.739 1.00 83.31 209 HIS A N 1
ATOM 1637 C CA . HIS A 1 209 ? 49.033 10.912 -81.152 1.00 83.31 209 HIS A CA 1
ATOM 1638 C C . HIS A 1 209 ? 49.622 9.523 -81.419 1.00 83.31 209 HIS A C 1
ATOM 1640 O O . HIS A 1 209 ? 50.383 9.343 -82.373 1.00 83.31 209 HIS A O 1
ATOM 1646 N N . LEU A 1 210 ? 49.239 8.516 -80.629 1.00 86.94 210 LEU A N 1
ATOM 1647 C CA . LEU A 1 210 ? 49.655 7.139 -80.881 1.00 86.94 210 LEU A CA 1
ATOM 1648 C C . LEU A 1 210 ? 49.111 6.636 -82.227 1.00 86.94 210 LEU A C 1
ATOM 1650 O O . LEU A 1 210 ? 49.875 6.120 -83.039 1.00 86.94 210 LEU A O 1
ATOM 1654 N N . ILE A 1 211 ? 47.824 6.861 -82.506 1.00 86.81 211 ILE A N 1
ATOM 1655 C CA . ILE A 1 211 ? 47.199 6.471 -83.778 1.00 86.81 211 ILE A CA 1
ATOM 1656 C C . ILE A 1 211 ? 47.860 7.185 -84.966 1.00 86.81 211 ILE A C 1
ATOM 1658 O O . ILE A 1 211 ? 48.112 6.560 -85.996 1.00 86.81 211 ILE A O 1
ATOM 1662 N N . GLU A 1 212 ? 48.162 8.477 -84.844 1.00 90.31 212 GLU A N 1
ATOM 1663 C CA . GLU A 1 212 ? 48.856 9.243 -85.887 1.00 90.31 212 GLU A CA 1
ATOM 1664 C C . GLU A 1 212 ? 50.263 8.703 -86.158 1.00 90.31 212 GLU A C 1
ATOM 1666 O O . GLU A 1 212 ? 50.625 8.490 -87.318 1.00 90.31 212 GLU A O 1
ATOM 1671 N N . SER A 1 213 ? 51.036 8.410 -85.107 1.00 90.25 213 SER A N 1
ATOM 1672 C CA . SER A 1 213 ? 52.381 7.848 -85.267 1.00 90.25 213 SER A CA 1
ATOM 1673 C C . SER A 1 213 ? 52.350 6.463 -85.923 1.00 90.25 213 SER A C 1
ATOM 1675 O O . SER A 1 213 ? 53.133 6.206 -86.837 1.00 90.25 213 SER A O 1
ATOM 1677 N N . MET A 1 214 ? 51.389 5.607 -85.553 1.00 89.38 214 MET A N 1
ATOM 1678 C CA . MET A 1 214 ? 51.184 4.302 -86.189 1.00 89.38 214 MET A CA 1
ATOM 1679 C C . MET A 1 214 ? 50.785 4.423 -87.666 1.00 89.38 214 MET A C 1
ATOM 1681 O O . MET A 1 214 ? 51.293 3.688 -88.510 1.00 89.38 214 MET A O 1
ATOM 1685 N N . LYS A 1 215 ? 49.905 5.367 -88.020 1.00 91.31 215 LYS A N 1
ATOM 1686 C CA . LYS A 1 215 ? 49.534 5.613 -89.426 1.00 91.31 215 LYS A CA 1
ATOM 1687 C C . LYS A 1 215 ? 50.731 6.071 -90.257 1.00 91.31 215 LYS A C 1
ATOM 1689 O O . LYS A 1 215 ? 50.886 5.647 -91.406 1.00 91.31 215 LYS A O 1
ATOM 1694 N N . PHE A 1 216 ? 51.585 6.915 -89.685 1.00 91.12 216 PHE A N 1
ATOM 1695 C CA . PHE A 1 216 ? 52.796 7.390 -90.344 1.00 91.12 216 PHE A CA 1
ATOM 1696 C C . PHE A 1 216 ? 53.805 6.259 -90.590 1.00 91.12 216 PHE A C 1
ATOM 1698 O O . PHE A 1 216 ? 54.305 6.116 -91.709 1.00 91.12 216 PHE A O 1
ATOM 1705 N N . THR A 1 217 ? 54.073 5.416 -89.587 1.00 86.81 217 THR A N 1
ATOM 1706 C CA . THR A 1 217 ? 54.985 4.268 -89.738 1.00 86.81 217 THR A CA 1
ATOM 1707 C C . THR A 1 217 ? 54.438 3.229 -90.716 1.00 86.81 217 THR A C 1
ATOM 1709 O O . THR A 1 217 ? 55.181 2.727 -91.564 1.00 86.81 217 THR A O 1
ATOM 1712 N N . MET A 1 218 ? 53.132 2.964 -90.687 1.00 90.75 218 MET A N 1
ATOM 1713 C CA . MET A 1 218 ? 52.473 2.076 -91.646 1.00 90.75 218 MET A CA 1
ATOM 1714 C C . MET A 1 218 ? 52.556 2.614 -93.085 1.00 90.75 218 MET A C 1
ATOM 1716 O O . MET A 1 218 ? 52.810 1.863 -94.023 1.00 90.75 218 MET A O 1
ATOM 1720 N N . SER A 1 219 ? 52.419 3.927 -93.279 1.00 90.56 219 SER A N 1
ATOM 1721 C CA . SER A 1 219 ? 52.548 4.539 -94.609 1.00 90.56 219 SER A CA 1
ATOM 1722 C C . SER A 1 219 ? 53.977 4.426 -95.153 1.00 90.56 219 SER A C 1
ATOM 1724 O O . SER A 1 219 ? 54.166 4.012 -96.296 1.00 90.56 219 SER A O 1
ATOM 1726 N N . LYS A 1 220 ? 54.991 4.706 -94.319 1.00 86.31 220 LYS A N 1
ATOM 1727 C CA . LYS A 1 220 ? 56.409 4.559 -94.695 1.00 86.31 220 LYS A CA 1
ATOM 1728 C C . LYS A 1 220 ? 56.781 3.124 -95.061 1.00 86.31 220 LYS A C 1
ATOM 1730 O O . LYS A 1 220 ? 57.508 2.902 -96.025 1.00 86.31 220 LYS A O 1
ATOM 1735 N N . THR A 1 221 ? 56.291 2.149 -94.300 1.00 83.81 221 THR A N 1
ATOM 1736 C CA . THR A 1 221 ? 56.562 0.727 -94.566 1.00 83.81 221 THR A CA 1
ATOM 1737 C C . THR A 1 221 ? 55.892 0.253 -95.853 1.00 83.81 221 THR A C 1
ATOM 1739 O O . THR A 1 221 ? 56.533 -0.433 -96.648 1.00 83.81 221 THR A O 1
ATOM 1742 N N . LEU A 1 222 ? 54.651 0.670 -96.124 1.00 87.25 222 LEU A N 1
ATOM 1743 C CA . LEU A 1 222 ? 53.984 0.393 -97.401 1.00 87.25 222 LEU A CA 1
ATOM 1744 C C . LEU A 1 222 ? 54.718 1.023 -98.590 1.00 87.25 222 LEU A C 1
ATOM 1746 O O . LEU A 1 222 ? 54.822 0.404 -99.650 1.00 87.25 222 LEU A O 1
ATOM 1750 N N . GLU A 1 223 ? 55.245 2.234 -98.426 1.00 84.62 223 GLU A N 1
ATOM 1751 C CA . GLU A 1 223 ? 56.022 2.911 -99.461 1.00 84.62 223 GLU A CA 1
ATOM 1752 C C . GLU A 1 223 ? 57.362 2.207 -99.727 1.00 84.62 223 GLU A C 1
ATOM 1754 O O . GLU A 1 223 ? 57.684 1.929 -100.883 1.00 84.62 223 GLU A O 1
ATOM 1759 N N . ALA A 1 224 ? 58.090 1.813 -98.678 1.00 73.12 224 ALA A N 1
ATOM 1760 C CA . ALA A 1 224 ? 59.293 0.992 -98.805 1.00 73.12 224 ALA A CA 1
ATOM 1761 C C . ALA A 1 224 ? 58.999 -0.342 -99.515 1.00 73.12 224 ALA A C 1
ATOM 1763 O O . ALA A 1 224 ? 59.709 -0.719 -100.445 1.00 73.12 224 ALA A O 1
ATOM 1764 N N . ASN A 1 225 ? 57.902 -1.019 -99.155 1.00 79.25 225 ASN A N 1
ATOM 1765 C CA . ASN A 1 225 ? 57.487 -2.265 -99.803 1.00 79.25 225 ASN A CA 1
ATOM 1766 C C . ASN A 1 225 ? 57.154 -2.050 -101.290 1.00 79.25 225 ASN A C 1
ATOM 1768 O O . ASN A 1 225 ? 57.535 -2.851 -102.140 1.00 79.25 225 ASN A O 1
ATOM 1772 N N . ARG A 1 226 ? 56.504 -0.929 -101.632 1.00 78.94 226 ARG A N 1
ATOM 1773 C CA . ARG A 1 226 ? 56.239 -0.546 -103.026 1.00 78.94 226 ARG A CA 1
ATOM 1774 C C . ARG A 1 226 ? 57.535 -0.339 -103.813 1.00 78.94 226 ARG A C 1
ATOM 1776 O O . ARG A 1 226 ? 57.603 -0.777 -104.959 1.00 78.94 226 ARG A O 1
ATOM 1783 N N . TYR A 1 227 ? 58.543 0.318 -103.235 1.00 72.50 227 TYR A N 1
ATOM 1784 C CA . TYR A 1 227 ? 59.845 0.492 -103.890 1.00 72.50 227 TYR A CA 1
ATOM 1785 C C . TYR A 1 227 ? 60.581 -0.833 -104.074 1.00 72.50 227 TYR A C 1
ATOM 1787 O O . TYR A 1 227 ? 61.103 -1.072 -105.161 1.00 72.50 227 TYR A O 1
ATOM 1795 N N . LEU A 1 228 ? 60.553 -1.712 -103.070 1.00 73.31 228 LEU A N 1
ATOM 1796 C CA . LEU A 1 228 ? 61.117 -3.057 -103.183 1.00 73.31 228 LEU A CA 1
ATOM 1797 C C . LEU A 1 228 ? 60.445 -3.839 -104.315 1.00 73.31 228 LEU A C 1
ATOM 1799 O O . LEU A 1 228 ? 61.143 -4.318 -105.198 1.00 73.31 228 LEU A O 1
ATOM 1803 N N . ARG A 1 229 ? 59.106 -3.876 -104.381 1.00 72.69 229 ARG A N 1
ATOM 1804 C CA . ARG A 1 229 ? 58.385 -4.541 -105.485 1.00 72.69 229 ARG A CA 1
ATOM 1805 C C . ARG A 1 229 ? 58.755 -3.977 -106.855 1.00 72.69 229 ARG A C 1
ATOM 1807 O O . ARG A 1 229 ? 59.080 -4.742 -107.750 1.00 72.69 229 ARG A O 1
ATOM 1814 N N . LYS A 1 230 ? 58.807 -2.647 -107.004 1.00 71.81 230 LYS A N 1
ATOM 1815 C CA . LYS A 1 230 ? 59.264 -2.015 -108.256 1.00 71.81 230 LYS A CA 1
ATOM 1816 C C . LYS A 1 230 ? 60.692 -2.419 -108.628 1.00 71.81 230 LYS A C 1
ATOM 1818 O O . LYS A 1 230 ? 60.990 -2.573 -109.808 1.00 71.81 230 LYS A O 1
ATOM 1823 N N . PHE A 1 231 ? 61.573 -2.561 -107.640 1.00 63.03 231 PHE A N 1
ATOM 1824 C CA . PHE A 1 231 ? 62.947 -3.003 -107.860 1.00 63.03 231 PHE A CA 1
ATOM 1825 C C . PHE A 1 231 ? 63.011 -4.467 -108.321 1.00 63.03 231 PHE A C 1
ATOM 1827 O O . PHE A 1 231 ? 63.780 -4.776 -109.233 1.00 63.03 231 PHE A O 1
ATOM 1834 N N . VAL A 1 232 ? 62.172 -5.339 -107.749 1.00 61.62 232 VAL A N 1
ATOM 1835 C CA . VAL A 1 232 ? 62.006 -6.739 -108.179 1.00 61.62 232 VAL A CA 1
ATOM 1836 C C . VAL A 1 232 ? 61.483 -6.810 -109.618 1.00 61.62 232 VAL A C 1
ATOM 1838 O O . VAL A 1 232 ? 62.128 -7.415 -110.479 1.00 61.62 232 VAL A O 1
ATOM 1841 N N . ASP A 1 233 ? 60.383 -6.114 -109.911 1.00 62.56 233 ASP A N 1
ATOM 1842 C CA . ASP A 1 233 ? 59.734 -6.128 -111.228 1.00 62.56 233 ASP A CA 1
ATOM 1843 C C . ASP A 1 233 ? 60.670 -5.618 -112.340 1.00 62.56 233 ASP A C 1
ATOM 1845 O O . ASP A 1 233 ? 60.713 -6.175 -113.439 1.00 62.56 233 ASP A O 1
ATOM 1849 N N . ALA A 1 234 ? 61.476 -4.585 -112.059 1.00 59.94 234 ALA A N 1
ATOM 1850 C CA . ALA A 1 234 ? 62.378 -3.975 -113.037 1.00 59.94 234 ALA A CA 1
ATOM 1851 C C . ALA A 1 234 ? 63.565 -4.867 -113.441 1.00 59.94 234 ALA A C 1
ATOM 1853 O O . ALA A 1 234 ? 64.162 -4.644 -114.496 1.00 59.94 234 ALA A O 1
ATOM 1854 N N . ARG A 1 235 ? 63.945 -5.856 -112.621 1.00 58.34 235 ARG A N 1
ATOM 1855 C CA . ARG A 1 235 ? 65.155 -6.665 -112.851 1.00 58.34 235 ARG A CA 1
ATOM 1856 C C . ARG A 1 235 ? 64.896 -8.104 -113.295 1.00 58.34 235 ARG A C 1
ATOM 1858 O O . ARG A 1 235 ? 65.884 -8.798 -113.548 1.00 58.34 235 ARG A O 1
ATOM 1865 N N . ARG A 1 236 ? 63.628 -8.530 -113.441 1.00 57.78 236 ARG A N 1
ATOM 1866 C CA . ARG A 1 236 ? 63.240 -9.931 -113.729 1.00 57.78 236 ARG A CA 1
ATOM 1867 C C . ARG A 1 236 ? 64.033 -10.929 -112.867 1.00 57.78 236 ARG A C 1
ATOM 1869 O O . ARG A 1 236 ? 64.522 -11.932 -113.373 1.00 57.78 236 ARG A O 1
ATOM 1876 N N . LEU A 1 237 ? 64.241 -10.586 -111.597 1.00 59.91 237 LEU A N 1
ATOM 1877 C CA . LEU A 1 237 ? 64.872 -11.471 -110.622 1.00 59.91 237 LEU A CA 1
ATOM 1878 C C . LEU A 1 237 ? 63.761 -12.330 -110.022 1.00 59.91 237 LEU A C 1
ATOM 1880 O O . LEU A 1 237 ? 62.798 -11.779 -109.487 1.00 59.91 237 LEU A O 1
ATOM 1884 N N . ASP A 1 238 ? 63.871 -13.650 -110.154 1.00 64.81 238 ASP A N 1
ATOM 1885 C CA . ASP A 1 238 ? 63.032 -14.573 -109.392 1.00 64.81 238 ASP A CA 1
ATOM 1886 C C . ASP A 1 238 ? 63.320 -14.447 -107.884 1.00 64.81 238 ASP A C 1
ATOM 1888 O O . ASP A 1 238 ? 64.332 -13.877 -107.457 1.00 64.81 238 ASP A O 1
ATOM 1892 N N . ALA A 1 239 ? 62.365 -14.904 -107.072 1.00 63.19 239 ALA A N 1
ATOM 1893 C CA . ALA A 1 239 ? 62.395 -14.729 -105.623 1.00 63.19 239 ALA A CA 1
ATOM 1894 C C . ALA A 1 239 ? 63.614 -15.408 -104.976 1.00 63.19 239 ALA A C 1
ATOM 1896 O O . ALA A 1 239 ? 64.185 -14.856 -104.035 1.00 63.19 239 ALA A O 1
ATOM 1897 N N . ASP A 1 240 ? 64.049 -16.543 -105.522 1.00 62.59 240 ASP A N 1
ATOM 1898 C CA . ASP A 1 240 ? 65.169 -17.327 -105.004 1.00 62.59 240 ASP A CA 1
ATOM 1899 C C . ASP A 1 240 ? 66.519 -16.660 -105.302 1.00 62.59 240 ASP A C 1
ATOM 1901 O O . ASP A 1 240 ? 67.368 -16.550 -104.418 1.00 62.59 240 ASP A O 1
ATOM 1905 N N . THR A 1 241 ? 66.690 -16.075 -106.491 1.00 62.81 241 THR A N 1
ATOM 1906 C CA . THR A 1 241 ? 67.876 -15.271 -106.828 1.00 62.81 241 THR A CA 1
ATOM 1907 C C . THR A 1 241 ? 67.965 -14.013 -105.955 1.00 62.81 241 THR A C 1
ATOM 1909 O O . THR A 1 241 ? 69.058 -13.576 -105.595 1.00 62.81 241 THR A O 1
ATOM 1912 N N . LEU A 1 242 ? 66.825 -13.425 -105.575 1.00 66.50 242 LEU A N 1
ATOM 1913 C CA . LEU A 1 242 ? 66.763 -12.275 -104.665 1.00 66.50 242 LEU A CA 1
ATOM 1914 C C . LEU A 1 242 ? 67.089 -12.632 -103.214 1.00 66.50 242 LEU A C 1
ATOM 1916 O O . LEU A 1 242 ? 67.783 -11.856 -102.564 1.00 66.50 242 LEU A O 1
ATOM 1920 N N . MET A 1 243 ? 66.616 -13.777 -102.722 1.00 66.06 243 MET A N 1
ATOM 1921 C CA . MET A 1 243 ? 66.962 -14.293 -101.395 1.00 66.06 243 MET A CA 1
ATOM 1922 C C . MET A 1 243 ? 68.468 -14.564 -101.300 1.00 66.06 243 MET A C 1
ATOM 1924 O O . MET A 1 243 ? 69.116 -14.061 -100.387 1.00 66.06 243 MET A O 1
ATOM 1928 N N . LEU A 1 244 ? 69.049 -15.227 -102.305 1.00 66.56 244 LEU A N 1
ATOM 1929 C CA . LEU A 1 244 ? 70.490 -15.496 -102.361 1.00 66.56 244 LEU A CA 1
ATOM 1930 C C . LEU A 1 244 ? 71.337 -14.211 -102.393 1.00 66.56 244 LEU A C 1
ATOM 1932 O O . LEU A 1 244 ? 72.362 -14.134 -101.721 1.00 66.56 244 LEU A O 1
ATOM 1936 N N . LEU A 1 245 ? 70.894 -13.177 -103.118 1.00 63.38 245 LEU A N 1
ATOM 1937 C CA . LEU A 1 245 ? 71.545 -11.856 -103.137 1.00 63.38 245 LEU A CA 1
ATOM 1938 C C . LEU A 1 245 ? 71.341 -11.041 -101.847 1.00 63.38 245 LEU A C 1
ATOM 1940 O O . LEU A 1 245 ? 72.153 -10.162 -101.560 1.00 63.38 245 LEU A O 1
ATOM 1944 N N . ALA A 1 246 ? 70.247 -11.264 -101.112 1.00 64.25 246 ALA A N 1
ATOM 1945 C CA . ALA A 1 246 ? 69.931 -10.541 -99.879 1.00 64.25 246 ALA A CA 1
ATOM 1946 C C . ALA A 1 246 ? 70.600 -11.159 -98.641 1.00 64.25 246 ALA A C 1
ATOM 1948 O O . ALA A 1 246 ? 70.954 -10.417 -97.727 1.00 64.25 246 ALA A O 1
ATOM 1949 N N . GLU A 1 247 ? 70.785 -12.483 -98.617 1.00 62.50 247 GLU A N 1
ATOM 1950 C CA . GLU A 1 247 ? 71.444 -13.200 -97.518 1.00 62.50 247 GLU A CA 1
ATOM 1951 C C . GLU A 1 247 ? 72.974 -13.266 -97.672 1.00 62.50 247 GLU A C 1
ATOM 1953 O O . GLU A 1 247 ? 73.675 -13.259 -96.664 1.00 62.50 247 GLU A O 1
ATOM 1958 N N . GLY A 1 248 ? 73.509 -13.236 -98.902 1.00 57.31 248 GLY A N 1
ATOM 1959 C CA . GLY A 1 248 ? 74.950 -13.186 -99.180 1.00 57.31 248 GLY A CA 1
ATOM 1960 C C . GLY A 1 248 ? 75.317 -12.013 -100.091 1.00 57.31 248 GLY A C 1
ATOM 1961 O O . GLY A 1 248 ? 75.178 -12.090 -101.310 1.00 57.31 248 GLY A O 1
ATOM 1962 N N . GLY A 1 249 ? 75.833 -10.918 -99.519 1.00 56.75 249 GLY A N 1
ATOM 1963 C CA . GLY A 1 249 ? 76.256 -9.727 -100.276 1.00 56.75 249 GLY A CA 1
ATOM 1964 C C . GLY A 1 249 ? 77.349 -10.001 -101.325 1.00 56.75 249 GLY A C 1
ATOM 1965 O O . GLY A 1 249 ? 77.496 -9.233 -102.275 1.00 56.75 249 GLY A O 1
ATOM 1966 N N . CYS A 1 250 ? 78.075 -11.113 -101.176 1.00 55.41 250 CYS A N 1
ATOM 1967 C CA . CYS A 1 250 ? 78.903 -11.784 -102.176 1.00 55.41 250 CYS A CA 1
ATOM 1968 C C . CYS A 1 250 ? 78.753 -13.305 -101.970 1.00 55.41 250 CYS A C 1
ATOM 1970 O O . CYS A 1 250 ? 78.674 -13.767 -100.835 1.00 55.41 250 CYS A O 1
ATOM 1972 N N . ILE A 1 251 ? 78.747 -14.098 -103.045 1.00 58.31 251 ILE A N 1
ATOM 1973 C CA . ILE A 1 251 ? 78.405 -15.538 -103.012 1.00 58.31 251 ILE A CA 1
ATOM 1974 C C . ILE A 1 251 ? 79.334 -16.390 -102.125 1.00 58.31 251 ILE A C 1
ATOM 1976 O O . ILE A 1 251 ? 78.933 -17.451 -101.661 1.00 58.31 251 ILE A O 1
ATOM 1980 N N . GLY A 1 252 ? 80.540 -15.905 -101.817 1.00 57.84 252 GLY A N 1
ATOM 1981 C CA . GLY A 1 252 ? 81.469 -16.570 -100.898 1.00 57.84 252 GLY A CA 1
ATOM 1982 C C . GLY A 1 252 ? 81.066 -16.548 -99.415 1.00 57.84 252 GLY A C 1
ATOM 1983 O O . GLY A 1 252 ? 81.691 -17.250 -98.628 1.00 57.84 252 GLY A O 1
ATOM 1984 N N . GLU A 1 253 ? 80.050 -15.769 -99.025 1.00 61.44 253 GLU A N 1
ATOM 1985 C CA . GLU A 1 253 ? 79.568 -15.645 -97.633 1.00 61.44 253 GLU A CA 1
ATOM 1986 C C . GLU A 1 253 ? 78.178 -16.271 -97.416 1.00 61.44 253 GLU A C 1
ATOM 1988 O O . GLU A 1 253 ? 77.554 -16.059 -96.379 1.00 61.44 253 GLU A O 1
ATOM 1993 N N . LEU A 1 254 ? 77.672 -17.032 -98.392 1.00 68.44 254 LEU A N 1
ATOM 1994 C CA . LEU A 1 254 ? 76.362 -17.668 -98.294 1.00 68.44 254 LEU A CA 1
ATOM 1995 C C . LEU A 1 254 ? 76.353 -18.754 -97.205 1.00 68.44 254 LEU A C 1
ATOM 1997 O O . LEU A 1 254 ? 77.050 -19.765 -97.322 1.00 68.44 254 LEU A O 1
ATOM 2001 N N . ASP A 1 255 ? 75.513 -18.588 -96.181 1.00 69.44 255 ASP A N 1
ATOM 2002 C CA . ASP A 1 255 ? 75.236 -19.657 -95.219 1.00 69.44 255 ASP A CA 1
ATOM 2003 C C . ASP A 1 255 ? 74.270 -20.678 -95.837 1.00 69.44 255 ASP A C 1
ATOM 2005 O O . ASP A 1 255 ? 73.048 -20.519 -95.837 1.00 69.44 255 ASP A O 1
ATOM 2009 N N . VAL A 1 256 ? 74.843 -21.753 -96.382 1.00 66.44 256 VAL A N 1
ATOM 2010 C CA . VAL A 1 256 ? 74.107 -22.843 -97.046 1.00 66.44 256 VAL A CA 1
ATOM 2011 C C . VAL A 1 256 ? 73.095 -23.514 -96.097 1.00 66.44 256 VAL A C 1
ATOM 2013 O O . VAL A 1 256 ? 72.108 -24.083 -96.564 1.00 66.44 256 VAL A O 1
ATOM 2016 N N . GLY A 1 257 ? 73.274 -23.411 -94.772 1.00 63.75 257 GLY A N 1
ATOM 2017 C CA . GLY A 1 257 ? 72.346 -23.965 -93.781 1.00 63.75 257 GLY A CA 1
ATOM 2018 C C . GLY A 1 257 ? 70.968 -23.293 -93.767 1.00 63.75 257 GLY A C 1
ATOM 2019 O O . GLY A 1 257 ? 69.983 -23.919 -93.373 1.00 63.75 257 GLY A O 1
ATOM 2020 N N . LEU A 1 258 ? 70.866 -22.051 -94.251 1.00 66.00 258 LEU A N 1
ATOM 2021 C CA . LEU A 1 258 ? 69.604 -21.305 -94.337 1.00 66.00 258 LEU A CA 1
ATOM 2022 C C . LEU A 1 258 ? 68.761 -21.683 -95.565 1.00 66.00 258 LEU A C 1
ATOM 2024 O O . LEU A 1 258 ? 67.567 -21.389 -95.609 1.00 66.00 258 LEU A O 1
ATOM 2028 N N . LEU A 1 259 ? 69.338 -22.415 -96.526 1.00 66.88 259 LEU A N 1
ATOM 2029 C CA . LEU A 1 259 ? 68.639 -22.856 -97.740 1.00 66.88 259 LEU A CA 1
ATOM 2030 C C . LEU A 1 259 ? 67.695 -24.048 -97.506 1.00 66.88 259 LEU A C 1
ATOM 2032 O O . LEU A 1 259 ? 66.922 -24.408 -98.401 1.00 66.88 259 LEU A O 1
ATOM 2036 N N . GLY A 1 260 ? 67.727 -24.655 -96.311 1.00 67.88 260 GLY A N 1
ATOM 2037 C CA . GLY A 1 260 ? 66.847 -25.766 -95.932 1.00 67.88 260 GLY A CA 1
ATOM 2038 C C . GLY A 1 260 ? 67.025 -27.017 -96.799 1.00 67.88 260 GLY A C 1
ATOM 2039 O O . GLY A 1 260 ? 66.049 -27.720 -97.054 1.00 67.88 260 GLY A O 1
ATOM 2040 N N . LEU A 1 261 ? 68.243 -27.245 -97.299 1.00 72.44 261 LEU A N 1
ATOM 2041 C CA . LEU A 1 261 ? 68.635 -28.414 -98.092 1.00 72.44 261 LEU A CA 1
ATOM 2042 C C . LEU A 1 261 ? 69.106 -29.554 -97.172 1.00 72.44 261 LEU A C 1
ATOM 2044 O O . LEU A 1 261 ? 69.516 -29.301 -96.037 1.00 72.44 261 LEU A O 1
ATOM 2048 N N . ASP A 1 262 ? 69.050 -30.802 -97.646 1.00 77.88 262 ASP A N 1
ATOM 2049 C CA . ASP A 1 262 ? 69.679 -31.925 -96.939 1.00 77.88 262 ASP A CA 1
ATOM 2050 C C . ASP A 1 262 ? 71.216 -31.873 -97.049 1.00 77.88 262 ASP A C 1
ATOM 2052 O O . ASP A 1 262 ? 71.776 -31.046 -97.769 1.00 77.88 262 ASP A O 1
ATOM 2056 N N . GLN A 1 263 ? 71.913 -32.703 -96.268 1.00 77.12 263 GLN A N 1
ATOM 2057 C CA . GLN A 1 263 ? 73.371 -32.617 -96.132 1.00 77.12 263 GLN A CA 1
ATOM 2058 C C . GLN A 1 263 ? 74.094 -32.878 -97.464 1.00 77.12 263 GLN A C 1
ATOM 2060 O O . GLN A 1 263 ? 75.032 -32.155 -97.792 1.00 77.12 263 GLN A O 1
ATOM 2065 N N . ASP A 1 264 ? 73.612 -33.841 -98.252 1.00 76.88 264 ASP A N 1
ATOM 2066 C CA . ASP A 1 264 ? 74.197 -34.197 -99.546 1.00 76.88 264 ASP A CA 1
ATOM 2067 C C . ASP A 1 264 ? 73.944 -33.088 -100.590 1.00 76.88 264 ASP A C 1
ATOM 2069 O O . ASP A 1 264 ? 74.856 -32.692 -101.317 1.00 76.88 264 ASP A O 1
ATOM 2073 N N . ALA A 1 265 ? 72.740 -32.503 -100.625 1.00 75.31 265 ALA A N 1
ATOM 2074 C CA . ALA A 1 265 ? 72.413 -31.344 -101.459 1.00 75.31 265 ALA A CA 1
ATOM 2075 C C . ALA A 1 265 ? 73.197 -30.086 -101.067 1.00 75.31 265 ALA A C 1
ATOM 2077 O O . ALA A 1 265 ? 73.628 -29.318 -101.932 1.00 75.31 265 ALA A O 1
ATOM 2078 N N . ALA A 1 266 ? 73.380 -29.856 -99.767 1.00 76.31 266 ALA A N 1
ATOM 2079 C CA . ALA A 1 266 ? 74.156 -28.736 -99.255 1.00 76.31 266 ALA A CA 1
ATOM 2080 C C . ALA A 1 266 ? 75.638 -28.863 -99.632 1.00 76.31 266 ALA A C 1
ATOM 2082 O O . ALA A 1 266 ? 76.264 -27.853 -99.959 1.00 76.31 266 ALA A O 1
ATOM 2083 N N . ASP A 1 267 ? 76.188 -30.080 -99.633 1.00 78.81 267 ASP A N 1
ATOM 2084 C CA . ASP A 1 267 ? 77.558 -30.344 -100.073 1.00 78.81 267 ASP A CA 1
ATOM 2085 C C . ASP A 1 267 ? 77.706 -30.120 -101.591 1.00 78.81 267 ASP A C 1
ATOM 2087 O O . ASP A 1 267 ? 78.631 -29.425 -102.005 1.00 78.81 267 ASP A O 1
ATOM 2091 N N . ILE A 1 268 ? 76.727 -30.532 -102.412 1.00 78.56 268 ILE A N 1
ATOM 2092 C CA . ILE A 1 268 ? 76.697 -30.233 -103.861 1.00 78.56 268 ILE A CA 1
ATOM 2093 C C . ILE A 1 268 ? 76.683 -28.720 -104.134 1.00 78.56 268 ILE A C 1
ATOM 2095 O O . ILE A 1 268 ? 77.385 -28.233 -105.023 1.00 78.56 268 ILE A O 1
ATOM 2099 N N . VAL A 1 269 ? 75.885 -27.952 -103.386 1.00 75.50 269 VAL A N 1
ATOM 2100 C CA . VAL A 1 269 ? 75.840 -26.486 -103.528 1.00 75.50 269 VAL A CA 1
ATOM 2101 C C . VAL A 1 269 ? 77.145 -25.850 -103.045 1.00 75.50 269 VAL A C 1
ATOM 2103 O O . VAL A 1 269 ? 77.609 -24.886 -103.651 1.00 75.50 269 VAL A O 1
ATOM 2106 N N . ARG A 1 270 ? 77.774 -2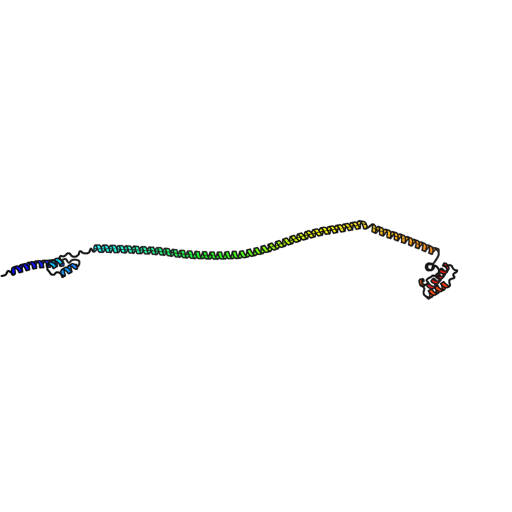6.394 -101.997 1.00 77.50 270 ARG A N 1
ATOM 2107 C CA . ARG A 1 270 ? 79.062 -25.905 -101.486 1.00 77.50 270 ARG A CA 1
ATOM 2108 C C . ARG A 1 270 ? 80.206 -26.153 -102.470 1.00 77.50 270 ARG A C 1
ATOM 2110 O O . ARG A 1 270 ? 81.016 -25.250 -102.669 1.00 77.50 270 ARG A O 1
ATOM 2117 N N . ASP A 1 271 ? 80.235 -27.315 -103.114 1.00 80.06 271 ASP A N 1
ATOM 2118 C CA . ASP A 1 271 ? 81.197 -27.634 -104.173 1.00 80.06 271 ASP A CA 1
ATOM 2119 C C . ASP A 1 271 ? 80.979 -26.724 -105.388 1.00 80.06 271 ASP A C 1
ATOM 2121 O O . ASP A 1 271 ? 81.918 -26.110 -105.892 1.00 80.06 271 ASP A O 1
ATOM 2125 N N . ALA A 1 272 ? 79.718 -26.515 -105.785 1.00 77.06 272 ALA A N 1
ATOM 2126 C CA . ALA A 1 272 ? 79.386 -25.595 -106.866 1.00 77.06 272 ALA A CA 1
ATOM 2127 C C . ALA A 1 272 ? 79.826 -24.154 -106.572 1.00 77.06 272 ALA A C 1
ATOM 2129 O O . ALA A 1 272 ? 80.262 -23.472 -107.491 1.00 77.06 272 ALA A O 1
ATOM 2130 N N . ILE A 1 273 ? 79.751 -23.695 -105.315 1.00 75.31 273 ILE A N 1
ATOM 2131 C CA . ILE A 1 273 ? 80.263 -22.379 -104.897 1.00 75.31 273 ILE A CA 1
ATOM 2132 C C . ILE A 1 273 ? 81.790 -22.298 -105.044 1.00 75.31 273 ILE A C 1
ATOM 2134 O O . ILE A 1 273 ? 82.294 -21.251 -105.450 1.00 75.31 273 ILE A O 1
ATOM 2138 N N . GLN A 1 274 ? 82.526 -23.372 -104.735 1.00 75.88 274 GLN A N 1
ATOM 2139 C CA . GLN A 1 274 ? 83.988 -23.417 -104.897 1.00 75.88 274 GLN A CA 1
ATOM 2140 C C . GLN A 1 274 ? 84.413 -23.417 -106.371 1.00 75.88 274 GLN A C 1
ATOM 2142 O O . GLN A 1 274 ? 85.422 -22.799 -106.711 1.00 75.88 274 GLN A O 1
ATOM 2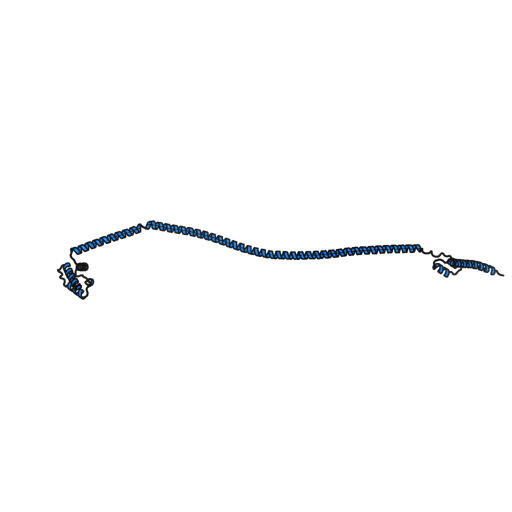147 N N . ASP A 1 275 ? 83.616 -24.040 -107.239 1.00 74.75 275 ASP A N 1
ATOM 2148 C CA . ASP A 1 275 ? 83.866 -24.136 -108.681 1.00 74.75 275 ASP A CA 1
ATOM 2149 C C . ASP A 1 275 ? 83.347 -22.927 -109.486 1.00 74.75 275 ASP A C 1
ATOM 2151 O O . ASP A 1 275 ? 83.468 -22.886 -110.717 1.00 74.75 275 ASP A O 1
ATOM 2155 N N . LEU A 1 276 ? 82.766 -21.918 -108.825 1.00 74.38 276 LEU A N 1
ATOM 2156 C CA . LEU A 1 276 ? 82.287 -20.714 -109.502 1.00 74.38 276 LEU A CA 1
ATOM 2157 C C . LEU A 1 276 ? 83.441 -19.934 -110.128 1.00 74.38 276 LEU A C 1
ATOM 2159 O O . LEU A 1 276 ? 84.383 -19.514 -109.461 1.00 74.38 276 LEU A O 1
ATOM 2163 N N . ASP A 1 277 ? 83.294 -19.639 -111.417 1.00 72.12 277 ASP A N 1
ATOM 2164 C CA . ASP A 1 277 ? 84.227 -18.792 -112.149 1.00 72.12 277 ASP A CA 1
ATOM 2165 C C . ASP A 1 277 ? 84.217 -17.361 -111.569 1.00 72.12 277 A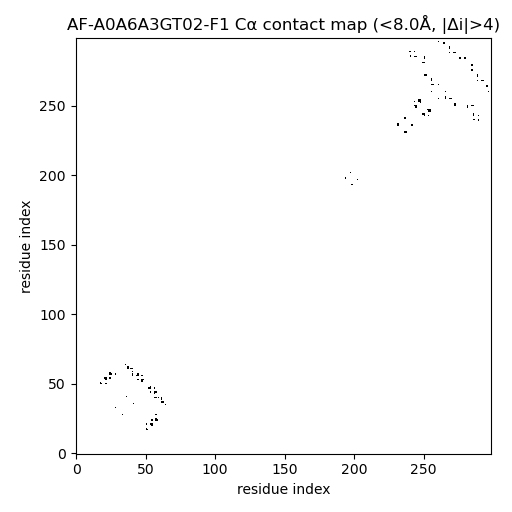SP A C 1
ATOM 2167 O O . ASP A 1 277 ? 83.213 -16.647 -111.728 1.00 72.12 277 ASP A O 1
ATOM 2171 N N . PRO A 1 278 ? 85.313 -16.901 -110.929 1.00 69.62 278 PRO A N 1
ATOM 2172 C CA . PRO A 1 278 ? 85.378 -15.591 -110.283 1.00 69.62 278 PRO A CA 1
ATOM 2173 C C . PRO A 1 278 ? 85.321 -14.426 -111.283 1.00 69.62 278 PRO A C 1
ATOM 2175 O O . PRO A 1 278 ? 85.179 -13.276 -110.872 1.00 69.62 278 PRO A O 1
ATOM 2178 N N . SER A 1 279 ? 85.417 -14.693 -112.591 1.00 69.12 279 SER A N 1
ATOM 2179 C CA . SER A 1 279 ? 85.291 -13.676 -113.638 1.00 69.12 279 SER A CA 1
ATOM 2180 C C . SER A 1 279 ? 83.837 -13.334 -114.002 1.00 69.12 279 SER A C 1
ATOM 2182 O O . SER A 1 279 ? 83.582 -12.302 -114.631 1.00 69.12 279 SER A O 1
ATOM 2184 N N . LYS A 1 280 ? 82.859 -14.154 -113.586 1.00 71.06 280 LYS A N 1
ATOM 2185 C CA . LYS A 1 280 ? 81.430 -13.888 -113.808 1.00 71.06 280 LYS A CA 1
ATOM 2186 C C . LYS A 1 280 ? 80.898 -12.836 -112.831 1.00 71.06 280 LYS A C 1
ATOM 2188 O O . LYS A 1 280 ? 81.313 -12.740 -111.683 1.00 71.06 280 LYS A O 1
ATOM 2193 N N . SER A 1 281 ? 79.907 -12.056 -113.274 1.00 70.75 281 SER A N 1
ATOM 2194 C CA . SER A 1 281 ? 79.225 -11.107 -112.382 1.00 70.75 281 SER A CA 1
ATOM 2195 C C . SER A 1 281 ? 78.491 -11.840 -111.252 1.00 70.75 281 SER A C 1
ATOM 2197 O O . SER A 1 281 ? 77.886 -12.885 -111.502 1.00 70.75 281 SER A O 1
ATOM 2199 N N . ALA A 1 282 ? 78.437 -11.241 -110.059 1.00 64.88 282 ALA A N 1
ATOM 2200 C CA . ALA A 1 282 ? 77.702 -11.786 -108.911 1.00 64.88 282 ALA A CA 1
ATOM 2201 C C . ALA A 1 282 ? 76.239 -12.140 -109.250 1.00 64.88 282 ALA A C 1
ATOM 2203 O O . ALA A 1 282 ? 75.697 -13.115 -108.749 1.00 64.88 282 ALA A O 1
ATOM 2204 N N . LYS A 1 283 ? 75.607 -11.404 -110.178 1.00 64.12 283 LYS A N 1
ATOM 2205 C CA . LYS A 1 283 ? 74.267 -11.734 -110.687 1.00 64.12 283 LYS A CA 1
ATOM 2206 C C . LYS A 1 283 ? 74.245 -13.064 -111.445 1.00 64.12 283 LYS A C 1
ATOM 2208 O O . LYS A 1 283 ? 73.342 -13.862 -111.234 1.00 64.12 283 LYS A O 1
ATOM 2213 N N . ALA A 1 284 ? 75.195 -13.283 -112.351 1.00 68.06 284 ALA A N 1
ATOM 2214 C CA . ALA A 1 284 ? 75.253 -14.497 -113.164 1.00 68.06 284 ALA A CA 1
ATOM 2215 C C . ALA A 1 284 ? 75.549 -15.727 -112.296 1.00 68.06 284 ALA A C 1
ATOM 2217 O O . ALA A 1 284 ? 74.860 -16.731 -112.414 1.00 68.06 284 ALA A O 1
ATOM 2218 N N . GLN A 1 285 ? 76.490 -15.596 -111.361 1.00 70.19 285 GLN A N 1
ATOM 2219 C CA . GLN A 1 285 ? 76.815 -16.638 -110.390 1.00 70.19 285 GLN A CA 1
ATOM 2220 C C . GLN A 1 285 ? 75.619 -16.954 -109.465 1.00 70.19 285 GLN A C 1
ATOM 2222 O O . GLN A 1 285 ? 75.283 -18.118 -109.271 1.00 70.19 285 GLN A O 1
ATOM 2227 N N . ALA A 1 286 ? 74.907 -15.936 -108.960 1.00 68.12 286 ALA A N 1
ATOM 2228 C CA . ALA A 1 286 ? 73.721 -16.135 -108.119 1.00 68.12 286 ALA A CA 1
ATOM 2229 C C . ALA A 1 286 ? 72.564 -16.775 -108.898 1.00 68.12 286 ALA A C 1
ATOM 2231 O O . ALA A 1 286 ? 71.819 -17.571 -108.343 1.00 68.12 286 ALA A O 1
ATOM 2232 N N . THR A 1 287 ? 72.436 -16.467 -110.193 1.00 68.62 287 THR A N 1
ATOM 2233 C CA . THR A 1 287 ? 71.431 -17.089 -111.070 1.00 68.62 287 THR A CA 1
ATOM 2234 C C . THR A 1 287 ? 71.772 -18.560 -111.339 1.00 68.62 287 THR A C 1
ATOM 2236 O O . THR A 1 287 ? 70.883 -19.406 -111.331 1.00 68.62 287 THR A O 1
ATOM 2239 N N . GLU A 1 288 ? 73.051 -18.888 -111.550 1.00 71.38 288 GLU A N 1
ATOM 2240 C CA . GLU A 1 288 ? 73.514 -20.273 -111.727 1.00 71.38 288 GLU A CA 1
ATOM 2241 C C . GLU A 1 288 ? 73.282 -21.109 -110.462 1.00 71.38 288 GLU A C 1
ATOM 2243 O O . GLU A 1 288 ? 72.774 -22.229 -110.552 1.00 71.38 288 GLU A O 1
ATOM 2248 N N . LEU A 1 289 ? 73.561 -20.542 -109.284 1.00 73.94 289 LEU A N 1
ATOM 2249 C CA . LEU A 1 289 ? 73.257 -21.181 -108.005 1.00 73.94 289 LEU A CA 1
ATOM 2250 C C . LEU A 1 289 ? 71.755 -21.301 -107.753 1.00 73.94 289 LEU A C 1
ATOM 2252 O O . LEU A 1 289 ? 71.310 -22.370 -107.355 1.00 73.94 289 LEU A O 1
ATOM 2256 N N . ALA A 1 290 ? 70.957 -20.268 -108.032 1.00 70.56 290 ALA A N 1
ATOM 2257 C CA . ALA A 1 290 ? 69.501 -20.336 -107.898 1.00 70.56 290 ALA A CA 1
ATOM 2258 C C . ALA A 1 290 ? 68.911 -21.455 -108.769 1.00 70.56 290 ALA A C 1
ATOM 2260 O O . ALA A 1 290 ? 68.082 -22.235 -108.311 1.00 70.56 290 ALA A O 1
ATOM 2261 N N . GLN A 1 291 ? 69.395 -21.601 -110.006 1.00 73.44 291 GLN A N 1
ATOM 2262 C CA . GLN A 1 291 ? 68.990 -22.683 -110.908 1.00 73.44 291 GLN A CA 1
ATOM 2263 C C . GLN A 1 291 ? 69.473 -24.064 -110.451 1.00 73.44 291 GLN A C 1
ATOM 2265 O O . GLN A 1 291 ? 68.811 -25.066 -110.723 1.00 73.44 291 GLN A O 1
ATOM 2270 N N . LEU A 1 292 ? 70.640 -24.153 -109.811 1.00 75.19 292 LEU A N 1
ATOM 2271 C CA . LEU A 1 292 ? 71.126 -25.393 -109.209 1.00 75.19 292 LEU A CA 1
ATOM 2272 C C . LEU A 1 292 ? 70.261 -25.783 -108.006 1.00 75.19 292 LEU A C 1
ATOM 2274 O O . LEU A 1 292 ? 69.770 -26.905 -107.961 1.00 75.19 292 LEU A O 1
ATOM 2278 N N . VAL A 1 293 ? 70.012 -24.846 -107.091 1.00 72.62 293 VAL A N 1
ATOM 2279 C CA . VAL A 1 293 ? 69.164 -25.044 -105.908 1.00 72.62 293 VAL A CA 1
ATOM 2280 C C . VAL A 1 293 ? 67.742 -25.426 -106.319 1.00 72.62 293 VAL A C 1
ATOM 2282 O O . VAL A 1 293 ? 67.192 -26.371 -105.764 1.00 72.62 293 VAL A O 1
ATOM 2285 N N . HIS A 1 294 ? 67.168 -24.779 -107.339 1.00 72.81 294 HIS A N 1
ATOM 2286 C CA . HIS A 1 294 ? 65.870 -25.186 -107.883 1.00 72.81 294 HIS A CA 1
ATOM 2287 C C . HIS A 1 294 ? 65.892 -26.604 -108.454 1.00 72.81 294 HIS A C 1
ATOM 2289 O O . HIS A 1 294 ? 65.011 -27.393 -108.139 1.00 72.81 294 HIS A O 1
ATOM 2295 N N . ARG A 1 295 ? 66.911 -26.965 -109.245 1.00 72.81 295 ARG A N 1
ATOM 2296 C CA . ARG A 1 295 ? 67.024 -28.325 -109.800 1.00 72.81 295 ARG A CA 1
ATOM 2297 C C . ARG A 1 295 ? 67.178 -29.400 -108.731 1.00 72.81 295 ARG A C 1
ATOM 2299 O O . ARG A 1 295 ? 66.674 -30.494 -108.932 1.00 72.81 295 ARG A O 1
ATOM 2306 N N . ILE A 1 296 ? 67.873 -29.100 -107.637 1.00 74.75 296 ILE A N 1
ATOM 2307 C CA . ILE A 1 296 ? 68.029 -30.021 -106.505 1.00 74.75 296 ILE A CA 1
ATOM 2308 C C . ILE A 1 296 ? 66.728 -30.125 -105.699 1.00 74.75 296 ILE A C 1
ATOM 2310 O O . ILE A 1 296 ? 66.422 -31.180 -105.163 1.00 74.75 296 ILE A O 1
ATOM 2314 N N . ARG A 1 297 ? 65.951 -29.041 -105.607 1.00 71.75 297 ARG A N 1
ATOM 2315 C CA . ARG A 1 297 ? 64.684 -29.023 -104.865 1.00 71.75 297 ARG A CA 1
ATOM 2316 C C . ARG A 1 297 ? 63.520 -29.659 -105.643 1.00 71.75 297 ARG A C 1
ATOM 2318 O O . ARG A 1 297 ? 62.608 -30.184 -105.011 1.00 71.75 297 ARG A O 1
ATOM 2325 N N . ASP A 1 298 ? 63.557 -29.616 -106.976 1.00 66.25 298 ASP A N 1
ATOM 2326 C CA . ASP A 1 298 ? 62.496 -30.114 -107.869 1.00 66.25 298 ASP A CA 1
ATOM 2327 C C . ASP A 1 298 ? 62.819 -31.469 -108.546 1.00 66.25 298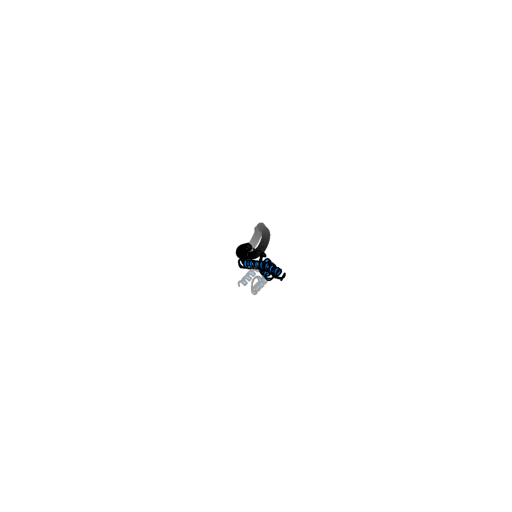 ASP A C 1
ATOM 2329 O O . ASP A 1 298 ? 62.013 -31.956 -109.346 1.00 66.25 298 ASP A O 1
ATOM 2333 N N . GLY A 1 299 ? 63.988 -32.062 -108.269 1.00 54.69 299 GLY A N 1
ATOM 2334 C CA . GLY A 1 299 ? 64.432 -33.375 -108.767 1.00 54.69 299 GLY A CA 1
ATOM 2335 C C . GLY A 1 299 ? 64.422 -34.440 -107.682 1.00 54.69 299 GLY A C 1
ATOM 2336 O O . GLY A 1 299 ? 64.043 -35.588 -108.012 1.00 54.69 299 GLY A O 1
#

Mean predicted aligned error: 20.58 Å

Sequence (299 aa):
MDAADESTERLCAVFGSRLTEAIRCLVQVMIDPPRCQDQARDRRIAEARSIPELVAAVQAPGEDPRDLAEELGQLQARLAAEQAARIAAERSAFNTKAELKKKDRWLISMAAENAELQKRIQASEDQRITSDNQVAAQQGDVEAHDEILARTTARMKQADELLESQAKKIKRDWQFYKKSLALFADRVARLHRYLAANGTEAADRAQRHLIESMKFTMSKTLEANRYLRKFVDARRLDADTLMLLAEGGCIGELDVGLLGLDQDAADIVRDAIQDLDPSKSAKAQATELAQLVHRIRDG

Radius of gyration: 104.39 Å; Cα contacts (8 Å, |Δi|>4): 73; chains: 1; bounding box: 158×52×274 Å

Foldseek 3Di:
DDPVVVVVVVVCVVVVVLVVLLVVLVVVCVVPPDPDPQVQLVVQCVPDPDSVSNNVSSPDDGDPPDPVVVVVVVVVVVVVVVVVVVVVVVVVVVVVVVVVVVVVVVVVVVVVVVVVVVVVVVVVVVVVVVVVVVVVVVVVVVVVVVVVVVVVVVVVVVVVVVVVVVVVVVVVVVVVVVVVVVVVVVVVVVVVVVCVVCVPDVVVVVVVVVVVVVVVVVVVVVVVVVVVVVVCVVPVDDPQLVVCCVQDVANVPDPLVVLVDDPVLSVVLVVLSVVDDPPDDSSVSSVVSSVSSVVRVVD

Organism: NCBI:txid129364